Protein AF-A0A9K3E4G0-F1 (afdb_monomer_lite)

pLDDT: mean 71.21, std 13.26, range [39.94, 90.38]

Secondary structure (DSSP, 8-state):
-EEEE-TTSTTHHHHHHH-SS-EEEHHHH-GGGGGGHHHHHHTTEE-SHHHHHHHHHHT----S-GGG--HHHHHHHHHHHHHHHHTTPPPPHHHHHHHHHS--B-BSSS-B-GGG-B---GGGTTT--TTTSSBB-HHHH-GGGGGGHHHHHHTT-B--GGG-HHHHHHHHTT---HHHHHHHHHHHHHT-

InterPro domains:
  IPR052957 Auxin-regulated embryogenesis mediator [PTHR32387] (37-191)

Radius of gyration: 20.08 Å; chains: 1; bounding box: 49×27×60 Å

Organism: Helianthus annuus (NCBI:txid4232)

Foldseek 3Di:
DEEEDECPDPCVLVCVVQVPHHYNYCVVVPPCVVVCVVVCVVVVYDHDPLVVLLVSLVRPCPDPDLVSAALSSVVVNLVSLVVCVVVVHDRDPNSLVCLQPDFNFAFPPGTDRLLLEAADDPVCPVQADSVLGSYGDCVRNPPCVVVSVVSSVVSNRHYDPVPPPVSSVVRLVVDPDPVSNVSSVVSVVVRD

Structure (mmCIF, N/CA/C/O backbone):
data_AF-A0A9K3E4G0-F1
#
_entry.id   AF-A0A9K3E4G0-F1
#
loop_
_atom_site.group_PDB
_atom_site.id
_atom_site.type_symbol
_atom_site.label_atom_id
_atom_site.label_alt_id
_atom_site.label_comp_id
_atom_site.label_asym_id
_atom_site.label_entity_id
_atom_site.label_seq_id
_atom_site.pdbx_PDB_ins_code
_atom_site.Cartn_x
_atom_site.Cartn_y
_atom_site.Cartn_z
_atom_site.occupancy
_atom_site.B_iso_or_equiv
_atom_site.auth_seq_id
_atom_site.auth_comp_id
_atom_site.auth_asym_id
_atom_site.auth_atom_id
_atom_site.pdbx_PDB_model_num
ATOM 1 N N . MET A 1 1 ? 20.462 -6.815 -15.522 1.00 50.16 1 MET A N 1
ATOM 2 C CA . MET A 1 1 ? 19.477 -6.515 -16.582 1.00 50.16 1 MET A CA 1
ATOM 3 C C . MET A 1 1 ? 19.474 -5.019 -16.791 1.00 50.16 1 MET A C 1
ATOM 5 O O . MET A 1 1 ? 19.461 -4.318 -15.787 1.00 50.16 1 MET A O 1
ATOM 9 N N . ILE A 1 2 ? 19.578 -4.558 -18.037 1.00 53.09 2 ILE A N 1
ATOM 10 C CA . ILE A 1 2 ? 19.799 -3.146 -18.356 1.00 53.09 2 ILE A CA 1
ATOM 11 C C . ILE A 1 2 ? 18.518 -2.554 -18.958 1.00 53.09 2 ILE A C 1
ATOM 13 O O . ILE A 1 2 ? 17.973 -3.121 -19.904 1.00 53.09 2 ILE A O 1
ATOM 17 N N . VAL A 1 3 ? 18.026 -1.439 -18.420 1.00 55.72 3 VAL A N 1
ATOM 18 C CA . VAL A 1 3 ? 16.871 -0.709 -18.982 1.00 55.72 3 VAL A CA 1
ATOM 19 C C . VAL A 1 3 ? 17.397 0.479 -19.781 1.00 55.72 3 VAL A C 1
ATOM 21 O O . VAL A 1 3 ? 18.312 1.153 -19.324 1.00 55.72 3 VAL A O 1
ATOM 24 N N . CYS A 1 4 ? 16.871 0.750 -20.974 1.00 54.50 4 CYS A N 1
ATOM 25 C CA . CYS A 1 4 ? 17.207 1.981 -21.693 1.00 54.50 4 CYS A CA 1
ATOM 26 C C . CYS A 1 4 ? 16.218 3.086 -21.306 1.00 54.50 4 CYS A C 1
ATOM 28 O O . CYS A 1 4 ? 15.014 2.921 -21.500 1.00 54.50 4 CYS A O 1
ATOM 30 N N . ALA A 1 5 ? 16.711 4.189 -20.740 1.00 52.72 5 ALA A N 1
ATOM 31 C CA . ALA A 1 5 ? 15.883 5.314 -20.314 1.00 52.72 5 ALA A CA 1
ATOM 32 C C . ALA A 1 5 ? 16.570 6.651 -20.618 1.00 52.72 5 ALA A C 1
ATOM 34 O O . ALA A 1 5 ? 17.796 6.748 -20.643 1.00 52.72 5 ALA A O 1
ATOM 35 N N . THR A 1 6 ? 15.775 7.698 -20.833 1.00 48.12 6 THR A N 1
ATOM 36 C CA . THR A 1 6 ? 16.266 9.083 -20.932 1.00 48.12 6 THR A CA 1
ATOM 37 C C . THR A 1 6 ? 15.737 9.907 -19.762 1.00 48.12 6 THR A C 1
ATOM 39 O O . THR A 1 6 ? 14.669 9.603 -19.223 1.00 48.12 6 THR A O 1
ATOM 42 N N . SER A 1 7 ? 16.432 10.989 -19.399 1.00 43.03 7 SER A N 1
ATOM 43 C CA . SER A 1 7 ? 15.952 11.952 -18.392 1.00 43.03 7 SER A CA 1
ATOM 44 C C . SER A 1 7 ? 14.621 12.623 -18.762 1.00 43.03 7 SER A C 1
ATOM 46 O O . SER A 1 7 ? 13.949 13.157 -17.888 1.00 43.03 7 SER A O 1
ATOM 48 N N . GLU A 1 8 ? 14.245 12.599 -20.044 1.00 39.94 8 GLU A N 1
ATOM 49 C CA . GLU A 1 8 ? 13.005 13.174 -20.590 1.00 39.94 8 GLU A CA 1
ATOM 50 C C . GLU A 1 8 ? 11.869 12.146 -20.730 1.00 39.94 8 GLU A C 1
ATOM 52 O O . GLU A 1 8 ? 10.735 12.504 -21.037 1.00 39.94 8 GLU A O 1
ATOM 57 N N . THR A 1 9 ? 12.153 10.857 -20.532 1.00 50.03 9 THR A N 1
ATOM 58 C CA . THR A 1 9 ? 11.132 9.802 -20.596 1.00 50.03 9 THR A CA 1
ATOM 59 C C . THR A 1 9 ? 10.434 9.615 -19.253 1.00 50.03 9 THR A C 1
ATOM 61 O O . THR A 1 9 ? 10.966 9.973 -18.205 1.00 50.03 9 THR A O 1
ATOM 64 N N . GLU A 1 10 ? 9.266 8.961 -19.268 1.00 47.84 10 GLU A N 1
ATOM 65 C CA . GLU A 1 10 ? 8.477 8.572 -18.079 1.00 47.84 10 GLU A CA 1
ATOM 66 C C . GLU A 1 10 ? 9.287 7.786 -17.015 1.00 47.84 10 GLU A C 1
ATOM 68 O O . GLU A 1 10 ? 8.838 7.606 -15.886 1.00 47.84 10 GLU A O 1
ATOM 73 N N . TRP A 1 11 ? 10.500 7.347 -17.368 1.00 45.75 11 TRP A N 1
ATOM 74 C CA . TRP A 1 11 ? 11.481 6.634 -16.551 1.00 45.75 11 TRP A CA 1
ATOM 75 C C . TRP A 1 11 ? 12.379 7.529 -15.685 1.00 45.75 11 TRP A C 1
ATOM 77 O O . TRP A 1 11 ? 12.997 7.026 -14.744 1.00 45.75 11 TRP A O 1
ATOM 87 N N . GLY A 1 12 ? 12.459 8.836 -15.964 1.00 45.25 12 GLY A N 1
ATOM 88 C CA . GLY A 1 12 ? 13.354 9.776 -15.275 1.00 45.25 12 GLY A CA 1
ATOM 89 C C . GLY A 1 12 ? 13.175 9.797 -13.752 1.00 45.25 12 GLY A C 1
ATOM 90 O O . GLY A 1 12 ? 14.147 9.896 -13.006 1.00 45.25 12 GLY A O 1
ATOM 91 N N . CYS A 1 13 ? 11.942 9.618 -13.274 1.00 45.84 13 CYS A N 1
ATOM 92 C CA . CYS A 1 13 ? 11.627 9.563 -11.845 1.00 45.84 13 CYS A CA 1
ATOM 93 C C . CYS A 1 13 ? 12.027 8.228 -11.192 1.00 45.84 13 CYS A C 1
ATOM 95 O O . CYS A 1 13 ? 12.361 8.196 -10.012 1.00 45.84 13 CYS A O 1
ATOM 97 N N . LEU A 1 14 ? 12.030 7.131 -11.955 1.00 46.78 14 LEU A N 1
ATOM 98 C CA . LEU A 1 14 ? 12.351 5.784 -11.469 1.00 46.78 14 LEU A CA 1
ATOM 99 C C . LEU A 1 14 ? 13.871 5.600 -11.292 1.00 46.78 14 LEU A C 1
ATOM 101 O O . LEU A 1 14 ? 14.310 4.851 -10.421 1.00 46.78 14 LEU A O 1
ATOM 105 N N . LEU A 1 15 ? 14.676 6.360 -12.044 1.00 48.00 15 LEU A N 1
ATOM 106 C CA . LEU A 1 15 ? 16.137 6.429 -11.911 1.00 48.00 15 LEU A CA 1
ATOM 107 C C . LEU A 1 15 ? 16.606 6.870 -10.514 1.00 48.00 15 LEU A C 1
ATOM 109 O O . LEU A 1 15 ? 17.562 6.307 -9.987 1.00 48.00 15 LEU A O 1
ATOM 113 N N . TRP A 1 16 ? 15.911 7.830 -9.897 1.00 42.22 16 TRP A N 1
ATOM 114 C CA . TRP A 1 16 ? 16.240 8.337 -8.556 1.00 42.22 16 TRP A CA 1
ATOM 115 C C . TRP A 1 16 ? 15.806 7.401 -7.428 1.00 42.22 16 TRP A C 1
ATOM 117 O O . TRP A 1 16 ? 16.361 7.449 -6.334 1.00 42.22 16 TRP A O 1
ATOM 127 N N . VAL A 1 17 ? 14.810 6.557 -7.689 1.00 43.31 17 VAL A N 1
ATOM 128 C CA . VAL A 1 17 ? 14.207 5.681 -6.682 1.00 43.31 17 VAL A CA 1
ATOM 129 C C . VAL A 1 17 ? 14.928 4.340 -6.606 1.00 43.31 17 VAL A C 1
ATOM 131 O O . VAL A 1 17 ? 15.069 3.794 -5.514 1.00 43.31 17 VAL A O 1
ATOM 134 N N . PHE A 1 18 ? 15.377 3.796 -7.743 1.00 51.31 18 PHE A N 1
ATOM 135 C CA . PHE A 1 18 ? 15.798 2.398 -7.782 1.00 51.31 18 PHE A CA 1
ATOM 136 C C . PHE A 1 18 ? 17.287 2.135 -7.740 1.00 51.31 18 PHE A C 1
ATOM 138 O O . PHE A 1 18 ? 17.586 0.986 -7.473 1.00 51.31 18 PHE A O 1
ATOM 145 N N . GLY A 1 19 ? 18.178 3.111 -7.986 1.00 45.44 19 GLY A N 1
ATOM 146 C CA . GLY A 1 19 ? 19.630 3.122 -7.678 1.00 45.44 19 GLY A CA 1
ATOM 147 C C . GLY A 1 19 ? 20.515 1.903 -8.025 1.00 45.44 19 GLY A C 1
ATOM 148 O O . GLY A 1 19 ? 21.724 1.948 -7.831 1.00 45.44 19 GLY A O 1
ATOM 149 N N . THR A 1 20 ? 19.949 0.802 -8.506 1.00 48.50 20 THR A N 1
ATOM 150 C CA . THR A 1 20 ? 20.536 -0.544 -8.522 1.00 48.50 20 THR A CA 1
ATOM 151 C C . THR A 1 20 ? 20.313 -1.226 -9.873 1.00 48.50 20 THR A C 1
ATOM 153 O O . THR A 1 20 ? 20.917 -2.262 -10.146 1.00 48.50 20 THR A O 1
ATOM 156 N N . PHE A 1 21 ? 19.491 -0.645 -10.757 1.00 56.25 21 PHE A N 1
ATOM 157 C CA . PHE A 1 21 ? 19.380 -1.100 -12.141 1.00 56.25 21 PHE A CA 1
ATOM 158 C C . PHE A 1 21 ? 20.416 -0.385 -13.003 1.00 56.25 21 PHE A C 1
ATOM 160 O O . PHE A 1 21 ? 20.410 0.844 -13.046 1.00 56.25 21 PHE A O 1
ATOM 167 N N . PRO A 1 22 ? 21.292 -1.113 -13.716 1.00 56.09 22 PRO A N 1
ATOM 168 C CA . PRO A 1 22 ? 22.115 -0.486 -14.734 1.00 56.09 22 PRO A CA 1
ATOM 169 C C . PRO A 1 22 ? 21.187 0.056 -15.827 1.00 56.09 22 PRO A C 1
ATOM 171 O O . PRO A 1 22 ? 20.400 -0.688 -16.411 1.00 56.09 22 PRO A O 1
ATOM 174 N N . VAL A 1 23 ? 21.240 1.362 -16.075 1.00 61.97 23 VAL A N 1
ATOM 175 C CA . VAL A 1 23 ? 20.430 2.028 -17.098 1.00 61.97 23 VAL A CA 1
ATOM 176 C C . VAL A 1 23 ? 21.334 2.519 -18.220 1.00 61.97 23 VAL A C 1
ATOM 178 O O . VAL A 1 23 ? 22.399 3.080 -17.972 1.00 61.97 23 VAL A O 1
ATOM 181 N N . LEU A 1 24 ? 20.908 2.307 -19.464 1.00 66.50 24 LEU A N 1
ATOM 182 C CA . LEU A 1 24 ? 21.525 2.939 -20.626 1.00 66.50 24 LEU A CA 1
ATOM 183 C C . LEU A 1 24 ? 20.999 4.363 -20.746 1.00 66.50 24 LEU A C 1
ATOM 185 O O . LEU A 1 24 ? 19.860 4.566 -21.167 1.00 66.50 24 LEU A O 1
ATOM 189 N N . ASP A 1 25 ? 21.846 5.315 -20.362 1.00 65.44 25 ASP A N 1
ATOM 190 C CA . ASP A 1 25 ? 21.576 6.747 -20.431 1.00 65.44 25 ASP A CA 1
ATOM 191 C C . ASP A 1 25 ? 21.726 7.268 -21.866 1.00 65.44 25 ASP A C 1
ATOM 193 O O . ASP A 1 25 ? 22.833 7.433 -22.387 1.00 65.44 25 ASP A O 1
ATOM 197 N N . ALA A 1 26 ? 20.602 7.561 -22.516 1.00 65.56 26 ALA A N 1
ATOM 198 C CA . ALA A 1 26 ? 20.624 8.083 -23.880 1.00 65.56 26 ALA A CA 1
ATOM 199 C C . ALA A 1 26 ? 21.234 9.491 -24.003 1.00 65.56 26 ALA A C 1
ATOM 201 O O . ALA A 1 26 ? 21.580 9.888 -25.115 1.00 65.56 26 ALA A O 1
ATOM 202 N N . ASN A 1 27 ? 21.384 10.248 -22.910 1.00 66.81 27 ASN A N 1
ATOM 203 C CA . ASN A 1 27 ? 22.099 11.527 -22.940 1.00 66.81 27 ASN A CA 1
ATOM 204 C C . ASN A 1 27 ? 23.612 11.310 -23.033 1.00 66.81 27 ASN A C 1
ATOM 206 O O . ASN A 1 27 ? 24.302 12.089 -23.685 1.00 66.81 27 ASN A O 1
ATOM 210 N N . PHE A 1 28 ? 24.114 10.234 -22.424 1.00 72.62 28 PHE A N 1
ATOM 211 C CA . PHE A 1 28 ? 25.519 9.847 -22.497 1.00 72.62 28 PHE A CA 1
ATOM 212 C C . PHE A 1 28 ? 25.858 9.159 -23.827 1.00 72.62 28 PHE A C 1
ATOM 214 O O . PHE A 1 28 ? 26.845 9.503 -24.472 1.00 72.62 28 PHE A O 1
ATOM 221 N N . TYR A 1 29 ? 25.028 8.207 -24.266 1.00 73.88 29 TYR A N 1
ATOM 222 C CA . TYR A 1 29 ? 25.271 7.425 -25.489 1.00 73.88 29 TYR A CA 1
ATOM 223 C C . TYR A 1 29 ? 24.741 8.085 -26.774 1.00 73.88 29 TYR A C 1
ATOM 225 O O . TYR A 1 29 ? 25.079 7.655 -27.877 1.00 73.88 29 TYR A O 1
ATOM 233 N N . GLY A 1 30 ? 23.920 9.129 -26.647 1.00 71.19 30 GLY A N 1
ATOM 234 C CA . GLY A 1 30 ? 23.258 9.804 -27.759 1.00 71.19 30 GLY A CA 1
ATOM 235 C C . GLY A 1 30 ? 22.027 9.056 -28.284 1.00 71.19 30 GLY A C 1
ATOM 236 O O . GLY A 1 30 ? 21.870 7.846 -28.121 1.00 71.19 30 GLY A O 1
ATOM 237 N N . ARG A 1 31 ? 21.135 9.777 -28.984 1.00 71.06 31 ARG A N 1
ATOM 238 C CA . ARG A 1 31 ? 19.885 9.211 -29.543 1.00 71.06 31 ARG A CA 1
ATOM 239 C C . ARG A 1 31 ? 20.113 8.113 -30.591 1.00 71.06 31 ARG A C 1
ATOM 241 O O . ARG A 1 31 ? 19.184 7.369 -30.896 1.00 71.06 31 ARG A O 1
ATOM 248 N N . SER A 1 32 ? 21.326 7.978 -31.126 1.00 73.62 32 SER A N 1
ATOM 249 C CA . SER A 1 32 ? 21.698 6.888 -32.034 1.00 73.62 32 SER A CA 1
ATOM 250 C C . SER A 1 32 ? 21.571 5.512 -31.380 1.00 73.62 32 SER A C 1
ATOM 252 O O . SER A 1 32 ? 21.326 4.544 -32.094 1.00 73.62 32 SER A O 1
ATOM 254 N N . ILE A 1 33 ? 21.633 5.404 -30.047 1.00 74.81 33 ILE A N 1
ATOM 255 C CA . ILE A 1 33 ? 21.456 4.122 -29.351 1.00 74.81 33 ILE A CA 1
ATOM 256 C C . ILE A 1 33 ? 20.087 3.483 -29.629 1.00 74.81 33 ILE A C 1
ATOM 258 O O . ILE A 1 33 ? 19.981 2.265 -29.749 1.00 74.81 33 ILE A O 1
ATOM 262 N N . PHE A 1 34 ? 19.049 4.295 -29.851 1.00 67.81 34 PHE A N 1
ATOM 263 C CA . PHE A 1 34 ? 17.716 3.804 -30.206 1.00 67.81 34 PHE A CA 1
ATOM 264 C C . PHE A 1 34 ? 17.667 3.161 -31.596 1.00 67.81 34 PHE A C 1
ATOM 266 O O . PHE A 1 34 ? 16.808 2.321 -31.848 1.00 67.81 34 PHE A O 1
ATOM 273 N N . SER A 1 35 ? 18.606 3.493 -32.489 1.00 73.50 35 SER A N 1
ATOM 274 C CA . SER A 1 35 ? 18.700 2.850 -33.806 1.00 73.50 35 SER A CA 1
ATOM 275 C C . SER A 1 35 ? 19.193 1.396 -33.728 1.00 73.50 35 SER A C 1
ATOM 277 O O . SER A 1 35 ? 18.954 0.614 -34.646 1.00 73.50 35 SER A O 1
ATOM 279 N N . MET A 1 36 ? 19.810 1.007 -32.605 1.00 74.00 36 MET A N 1
ATOM 280 C CA . MET A 1 36 ? 20.370 -0.327 -32.358 1.00 74.00 36 MET A CA 1
ATOM 281 C C . MET A 1 36 ? 19.429 -1.224 -31.537 1.00 74.00 36 MET A C 1
ATOM 283 O O . MET A 1 36 ? 19.865 -2.195 -30.919 1.00 74.00 36 MET A O 1
ATOM 287 N N . GLU A 1 37 ? 18.124 -0.933 -31.527 1.00 72.19 37 GLU A N 1
ATOM 288 C CA . GLU A 1 37 ? 17.127 -1.614 -30.685 1.00 72.19 37 GLU A CA 1
ATOM 289 C C . GLU A 1 37 ? 17.208 -3.150 -30.759 1.00 72.19 37 GLU A C 1
ATOM 291 O O . GLU A 1 37 ? 17.146 -3.838 -29.740 1.00 72.19 37 GLU A O 1
ATOM 296 N N . LYS A 1 38 ? 17.386 -3.703 -31.965 1.00 75.62 38 LYS A N 1
ATOM 297 C CA . LYS A 1 38 ? 17.485 -5.156 -32.177 1.00 75.62 38 LYS A CA 1
ATOM 298 C C . LYS A 1 38 ? 18.695 -5.770 -31.470 1.00 75.62 38 LYS A C 1
ATOM 300 O O . LYS A 1 38 ? 18.591 -6.863 -30.917 1.00 75.62 38 LYS A O 1
ATOM 305 N N . GLU A 1 39 ? 19.831 -5.082 -31.489 1.00 79.25 39 GLU A N 1
ATOM 306 C CA . GLU A 1 39 ? 21.069 -5.544 -30.858 1.00 79.25 39 GLU A CA 1
ATOM 307 C C . GLU A 1 39 ? 20.990 -5.409 -29.341 1.00 79.25 39 GLU A C 1
ATOM 309 O O . GLU A 1 39 ? 21.335 -6.344 -28.620 1.00 79.25 39 GLU A O 1
ATOM 314 N N . LEU A 1 40 ? 20.427 -4.297 -28.864 1.00 75.31 40 LEU A N 1
ATOM 315 C CA . LEU A 1 40 ? 20.143 -4.064 -27.452 1.00 75.31 40 LEU A CA 1
ATOM 316 C C . LEU A 1 40 ? 19.249 -5.175 -26.883 1.00 75.31 40 LEU A C 1
ATOM 318 O O . LEU A 1 40 ? 19.611 -5.803 -25.886 1.00 75.31 40 LEU A O 1
ATOM 322 N N . LYS A 1 41 ? 18.147 -5.514 -27.565 1.00 71.25 41 LYS A N 1
ATOM 323 C CA . LYS A 1 41 ? 17.280 -6.639 -27.174 1.00 71.25 41 LYS A CA 1
ATOM 324 C C . LYS A 1 41 ? 18.042 -7.963 -27.102 1.00 71.25 41 LYS A C 1
ATOM 326 O O . LYS A 1 41 ? 17.854 -8.726 -26.158 1.00 71.25 41 LYS A O 1
ATOM 331 N N . LYS A 1 42 ? 18.945 -8.224 -28.054 1.00 76.56 42 LYS A N 1
ATOM 332 C CA . LYS A 1 42 ? 19.777 -9.440 -28.074 1.00 76.56 42 LYS A CA 1
ATOM 333 C C . LYS A 1 42 ? 20.762 -9.506 -26.899 1.00 76.56 42 LYS A C 1
ATOM 335 O O . LYS A 1 42 ? 21.069 -10.598 -26.433 1.00 76.56 42 LYS A O 1
ATOM 340 N N . MET A 1 43 ? 21.216 -8.359 -26.396 1.00 70.50 43 MET A N 1
ATOM 341 C CA . MET A 1 43 ? 22.052 -8.248 -25.192 1.00 70.50 43 MET A CA 1
ATOM 342 C C . MET A 1 43 ? 21.242 -8.279 -23.882 1.00 70.50 43 MET A C 1
ATOM 344 O O . MET A 1 43 ? 21.811 -8.137 -22.800 1.00 70.50 43 MET A O 1
ATOM 348 N N . GLY A 1 44 ? 19.919 -8.462 -23.952 1.00 62.12 44 GLY A N 1
ATOM 349 C CA . GLY A 1 44 ? 19.041 -8.456 -22.781 1.00 62.12 44 GLY A CA 1
ATOM 350 C C . GLY A 1 44 ? 18.727 -7.052 -22.255 1.00 62.12 44 GLY A C 1
ATOM 351 O O . GLY A 1 44 ? 18.331 -6.907 -21.094 1.00 62.12 44 GLY A O 1
ATOM 352 N N . VAL A 1 45 ? 18.917 -6.018 -23.082 1.00 66.06 45 VAL A N 1
ATOM 353 C CA . VAL A 1 45 ? 18.466 -4.655 -22.792 1.00 66.06 45 VAL A CA 1
ATOM 354 C C . VAL A 1 45 ? 16.987 -4.555 -23.112 1.00 66.06 45 VAL A C 1
ATOM 356 O O . VAL A 1 45 ? 16.538 -4.887 -24.211 1.00 66.06 45 VAL A O 1
ATOM 359 N N . THR A 1 46 ? 16.232 -4.041 -22.154 1.00 65.12 46 THR A N 1
ATOM 360 C CA . THR A 1 46 ? 14.812 -3.787 -22.354 1.00 65.12 46 THR A CA 1
ATOM 361 C C . THR A 1 46 ? 14.603 -2.382 -22.911 1.00 65.12 46 THR A C 1
ATOM 363 O O . THR A 1 46 ? 14.986 -1.399 -22.276 1.00 65.12 46 THR A O 1
ATOM 366 N N . THR A 1 47 ? 14.013 -2.292 -24.106 1.00 61.44 47 THR A N 1
ATOM 367 C CA . THR A 1 47 ? 13.763 -1.027 -24.827 1.00 61.44 47 THR A CA 1
ATOM 368 C C . THR A 1 47 ? 12.290 -0.613 -24.834 1.00 61.44 47 THR A C 1
ATOM 370 O O . THR A 1 47 ? 11.979 0.525 -25.174 1.00 61.44 47 THR A O 1
ATOM 373 N N . GLN A 1 48 ? 11.375 -1.518 -24.471 1.00 59.44 48 GLN A N 1
ATOM 374 C CA . GLN A 1 48 ? 9.937 -1.255 -24.440 1.00 59.44 48 GLN A CA 1
ATOM 375 C C . GLN A 1 48 ? 9.471 -0.914 -23.030 1.00 59.44 48 GLN A C 1
ATOM 377 O O . GLN A 1 48 ? 9.923 -1.512 -22.053 1.00 59.44 48 GLN A O 1
ATOM 382 N N . PHE A 1 49 ? 8.526 0.028 -22.938 1.00 55.75 49 PHE A N 1
ATOM 383 C CA . PHE A 1 49 ? 8.004 0.480 -21.651 1.00 55.75 49 PHE A CA 1
ATOM 384 C C . PHE A 1 49 ? 7.375 -0.669 -20.855 1.00 55.75 49 PHE A C 1
ATOM 386 O O . PHE A 1 49 ? 7.483 -0.731 -19.641 1.00 55.75 49 PHE A O 1
ATOM 393 N N . GLU A 1 50 ? 6.720 -1.583 -21.556 1.00 56.12 50 GLU A N 1
ATOM 394 C CA . GLU A 1 50 ? 5.916 -2.668 -20.997 1.00 56.12 50 GLU A CA 1
ATOM 395 C C . GLU A 1 50 ? 6.796 -3.697 -20.293 1.00 56.12 50 GLU A C 1
ATOM 397 O O . GLU A 1 50 ? 6.546 -4.069 -19.149 1.00 56.12 50 GLU A O 1
ATOM 402 N N . ASP A 1 51 ? 7.882 -4.083 -20.952 1.00 57.59 51 ASP A N 1
ATOM 403 C CA . ASP A 1 51 ? 8.894 -4.964 -20.392 1.00 57.59 51 ASP A CA 1
ATOM 404 C C . ASP A 1 51 ? 9.677 -4.237 -19.291 1.00 57.59 51 ASP A C 1
ATOM 406 O O . ASP A 1 51 ? 9.874 -4.782 -18.208 1.00 57.59 51 ASP A O 1
ATOM 410 N N . GLY A 1 52 ? 10.040 -2.966 -19.507 1.00 57.94 52 GLY A N 1
ATOM 411 C CA . GLY A 1 52 ? 10.741 -2.145 -18.519 1.00 57.94 52 GLY A CA 1
ATOM 412 C C . GLY A 1 52 ? 9.924 -1.961 -17.243 1.00 57.94 52 GLY A C 1
ATOM 413 O O . GLY A 1 52 ? 10.469 -2.058 -16.151 1.00 57.94 52 GLY A O 1
ATOM 414 N N . ALA A 1 53 ? 8.607 -1.792 -17.363 1.00 53.72 53 ALA A N 1
ATOM 415 C CA . ALA A 1 53 ? 7.683 -1.636 -16.244 1.00 53.72 53 ALA A CA 1
ATOM 416 C C . ALA A 1 53 ? 7.498 -2.958 -15.510 1.00 53.72 53 ALA A C 1
ATOM 418 O O . ALA A 1 53 ? 7.538 -2.966 -14.287 1.00 53.72 53 ALA A O 1
ATOM 419 N N . LYS A 1 54 ? 7.377 -4.083 -16.230 1.00 53.62 54 LYS A N 1
ATOM 420 C CA . LYS A 1 54 ? 7.384 -5.427 -15.629 1.00 53.62 54 LYS A CA 1
ATOM 421 C C . LYS A 1 54 ? 8.688 -5.709 -14.885 1.00 53.62 54 LYS A C 1
ATOM 423 O O . LYS A 1 54 ? 8.653 -6.393 -13.866 1.00 53.62 54 LYS A O 1
ATOM 428 N N . PHE A 1 55 ? 9.819 -5.178 -15.350 1.00 55.81 55 PHE A N 1
ATOM 429 C CA . PHE A 1 55 ? 11.118 -5.357 -14.701 1.00 55.81 55 PHE A CA 1
ATOM 430 C C . PHE A 1 55 ? 11.379 -4.392 -13.559 1.00 55.81 55 PHE A C 1
ATOM 432 O O . PHE A 1 55 ? 11.913 -4.827 -12.550 1.00 55.81 55 PHE A O 1
ATOM 439 N N . VAL A 1 56 ? 10.986 -3.126 -13.665 1.00 53.84 56 VAL A N 1
ATOM 440 C CA . VAL A 1 56 ? 11.006 -2.190 -12.537 1.00 53.84 56 VAL A CA 1
ATOM 441 C C . VAL A 1 56 ? 10.036 -2.664 -11.467 1.00 53.84 56 VAL A C 1
ATOM 443 O O . VAL A 1 56 ? 10.382 -2.637 -10.298 1.00 53.84 56 VAL A O 1
ATOM 446 N N . ALA A 1 57 ? 8.879 -3.198 -11.856 1.00 51.38 57 ALA A N 1
ATOM 447 C CA . ALA A 1 57 ? 7.996 -3.927 -10.966 1.00 51.38 57 ALA A CA 1
ATOM 448 C C . ALA A 1 57 ? 8.746 -5.109 -10.327 1.00 51.38 57 ALA A C 1
ATOM 450 O O . ALA A 1 57 ? 9.046 -5.081 -9.141 1.00 51.38 57 ALA A O 1
ATOM 451 N N . ALA A 1 58 ? 9.184 -6.103 -11.103 1.00 48.81 58 ALA A N 1
ATOM 452 C CA . ALA A 1 58 ? 9.904 -7.276 -10.585 1.00 48.81 58 ALA A CA 1
ATOM 453 C C . ALA A 1 58 ? 11.178 -6.942 -9.775 1.00 48.81 58 ALA A C 1
ATOM 455 O O . ALA A 1 58 ? 11.613 -7.739 -8.937 1.00 48.81 58 ALA A O 1
ATOM 456 N N . GLY A 1 59 ? 11.757 -5.779 -10.058 1.00 48.28 59 GLY A N 1
ATOM 457 C CA . GLY A 1 59 ? 12.971 -5.202 -9.519 1.00 48.28 59 GLY A CA 1
ATOM 458 C C . GLY A 1 59 ? 12.744 -4.109 -8.479 1.00 48.28 59 GLY A C 1
ATOM 459 O O . GLY A 1 59 ? 13.718 -3.549 -7.986 1.00 48.28 59 GLY A O 1
ATOM 460 N N . LEU A 1 60 ? 11.503 -3.828 -8.077 1.00 54.03 60 LEU A N 1
ATOM 461 C CA . LEU A 1 60 ? 11.236 -3.125 -6.834 1.00 54.03 60 LEU A CA 1
ATOM 462 C C . LEU A 1 60 ? 11.864 -3.980 -5.741 1.00 54.03 60 LEU A C 1
ATOM 464 O O . LEU A 1 60 ? 11.282 -4.949 -5.246 1.00 54.03 60 LEU A O 1
ATOM 468 N N . TYR A 1 61 ? 13.102 -3.637 -5.406 1.00 52.66 61 TYR A N 1
ATOM 469 C CA . TYR A 1 61 ? 13.766 -4.025 -4.190 1.00 52.66 61 TYR A CA 1
ATOM 470 C C . TYR A 1 61 ? 12.955 -3.354 -3.089 1.00 52.66 61 TYR A C 1
ATOM 472 O O . TYR A 1 61 ? 13.311 -2.301 -2.569 1.00 52.66 61 TYR A O 1
ATOM 480 N N . LEU A 1 62 ? 11.816 -3.962 -2.749 1.00 54.31 62 LEU A N 1
ATOM 481 C CA . LEU A 1 62 ? 11.259 -3.860 -1.418 1.00 54.31 62 LEU A CA 1
ATOM 482 C C . LEU A 1 62 ? 12.345 -4.452 -0.525 1.00 54.31 62 LEU A C 1
ATOM 484 O O . LEU A 1 62 ? 12.416 -5.669 -0.339 1.00 54.31 62 LEU A O 1
ATOM 488 N N . HIS A 1 63 ? 13.287 -3.595 -0.133 1.00 48.72 63 HIS A N 1
ATOM 489 C CA . HIS A 1 63 ? 14.415 -3.941 0.709 1.00 48.72 63 HIS A CA 1
ATOM 490 C C . HIS A 1 63 ? 13.895 -4.779 1.874 1.00 48.72 63 HIS A C 1
ATOM 492 O O . HIS A 1 63 ? 12.824 -4.512 2.422 1.00 48.72 63 HIS A O 1
ATOM 498 N N . GLU A 1 64 ? 14.673 -5.773 2.290 1.00 48.88 64 GLU A N 1
ATOM 499 C CA . GLU A 1 64 ? 14.372 -6.540 3.504 1.00 48.88 64 GLU A CA 1
ATOM 500 C C . GLU A 1 64 ? 14.213 -5.623 4.732 1.00 48.88 64 GLU A C 1
ATOM 502 O O . GLU A 1 64 ? 13.503 -5.966 5.674 1.00 48.88 64 GLU A O 1
ATOM 507 N N . CYS A 1 65 ? 14.784 -4.414 4.668 1.00 47.44 65 CYS A N 1
ATOM 508 C CA . CYS A 1 65 ? 14.574 -3.326 5.610 1.00 47.44 65 CYS A CA 1
ATOM 509 C C . CYS A 1 65 ? 13.488 -2.348 5.133 1.00 47.44 65 CYS A C 1
ATOM 511 O O . CYS A 1 65 ? 13.739 -1.454 4.316 1.00 47.44 65 CYS A O 1
ATOM 513 N N . SER A 1 66 ? 12.311 -2.436 5.756 1.00 56.38 66 SER A N 1
ATOM 514 C CA . SER A 1 66 ? 11.198 -1.491 5.594 1.00 56.38 66 SER A CA 1
ATOM 515 C C . SER A 1 66 ? 11.565 -0.028 5.910 1.00 56.38 66 SER A C 1
ATOM 517 O O . SER A 1 66 ? 10.855 0.889 5.517 1.00 56.38 66 SER A O 1
ATOM 519 N N . SER A 1 67 ? 12.687 0.219 6.598 1.00 57.78 67 SER A N 1
ATOM 520 C CA . SER A 1 67 ? 13.196 1.556 6.944 1.00 57.78 67 SER A CA 1
ATOM 521 C C . SER A 1 67 ? 13.678 2.394 5.753 1.00 57.78 67 SER A C 1
ATOM 523 O O . SER A 1 67 ? 13.828 3.603 5.899 1.00 57.78 67 SER A O 1
ATOM 525 N N . SER A 1 68 ? 13.907 1.782 4.590 1.00 63.00 68 SER A N 1
ATOM 526 C CA . SER A 1 68 ? 14.389 2.463 3.375 1.00 63.00 68 SER A CA 1
ATOM 527 C C . SER A 1 68 ? 13.270 2.937 2.437 1.00 63.00 68 SER A C 1
ATOM 529 O O . SER A 1 68 ? 13.534 3.591 1.429 1.00 63.00 68 SER A O 1
ATOM 531 N N . ILE A 1 69 ? 12.014 2.613 2.753 1.00 72.81 69 ILE A N 1
ATOM 532 C CA . ILE A 1 69 ? 10.867 2.933 1.904 1.00 72.81 69 ILE A CA 1
ATOM 533 C C . ILE A 1 69 ? 10.503 4.406 2.082 1.00 72.81 69 ILE A C 1
ATOM 535 O O . ILE A 1 69 ? 10.279 4.877 3.197 1.00 72.81 69 ILE A O 1
ATOM 539 N N . THR A 1 70 ? 10.433 5.132 0.969 1.00 79.00 70 THR A N 1
ATOM 540 C CA . THR A 1 70 ? 10.059 6.548 0.941 1.00 79.00 70 THR A CA 1
ATOM 541 C C . THR A 1 70 ? 8.667 6.709 0.326 1.00 79.00 70 THR A C 1
ATOM 543 O O . THR A 1 70 ? 8.225 5.850 -0.440 1.00 79.00 70 THR A O 1
ATOM 546 N N . PRO A 1 71 ? 7.954 7.818 0.590 1.00 82.81 71 PRO A N 1
ATOM 547 C CA . PRO A 1 71 ? 6.687 8.085 -0.088 1.00 82.81 71 PRO A CA 1
ATOM 548 C C . PRO A 1 71 ? 6.851 8.099 -1.614 1.00 82.81 71 PRO A C 1
ATOM 550 O O . PRO A 1 71 ? 6.010 7.574 -2.335 1.00 82.81 71 PRO A O 1
ATOM 553 N N . ALA A 1 72 ? 7.975 8.633 -2.108 1.00 77.56 72 ALA A N 1
ATOM 554 C CA . ALA A 1 72 ? 8.290 8.684 -3.532 1.00 77.56 72 ALA A CA 1
ATOM 555 C C . ALA A 1 72 ? 8.402 7.287 -4.164 1.00 77.56 72 ALA A C 1
ATOM 557 O O . ALA A 1 72 ? 7.897 7.083 -5.268 1.00 77.56 72 ALA A O 1
ATOM 558 N N . SER A 1 73 ? 9.010 6.317 -3.469 1.00 73.25 73 SER A N 1
ATOM 559 C CA . SER A 1 73 ? 9.122 4.950 -3.988 1.00 73.25 73 SER A CA 1
ATOM 560 C C . SER A 1 73 ? 7.774 4.235 -4.050 1.00 73.25 73 SER A C 1
ATOM 562 O O . SER A 1 73 ? 7.498 3.518 -5.012 1.00 73.25 73 SER A O 1
ATOM 564 N N . VAL A 1 74 ? 6.903 4.485 -3.071 1.00 82.19 74 VAL A N 1
ATOM 565 C CA . VAL A 1 74 ? 5.527 3.976 -3.073 1.00 82.19 74 VAL A CA 1
ATOM 566 C C . VAL A 1 74 ? 4.705 4.602 -4.195 1.00 82.19 74 VAL A C 1
ATOM 568 O O . VAL A 1 74 ? 4.035 3.879 -4.928 1.00 82.19 74 VAL A O 1
ATOM 571 N N . TYR A 1 75 ? 4.789 5.918 -4.393 1.00 81.75 75 TYR A N 1
ATOM 572 C CA . TYR A 1 75 ? 4.080 6.577 -5.490 1.00 81.75 75 TYR A CA 1
ATOM 573 C C . TYR A 1 75 ? 4.549 6.097 -6.860 1.00 81.75 75 TYR A C 1
ATOM 575 O O . TYR A 1 75 ? 3.717 5.812 -7.713 1.00 81.75 75 TYR A O 1
ATOM 583 N N . ALA A 1 76 ? 5.856 5.912 -7.048 1.00 74.88 76 ALA A N 1
ATOM 584 C CA . ALA A 1 76 ? 6.406 5.314 -8.259 1.00 74.88 76 ALA A CA 1
ATOM 585 C C . ALA A 1 76 ? 5.840 3.909 -8.534 1.00 74.88 76 ALA A C 1
ATOM 587 O O . ALA A 1 76 ? 5.510 3.585 -9.678 1.00 74.88 76 ALA A O 1
ATOM 588 N N . LEU A 1 77 ? 5.694 3.080 -7.494 1.00 78.75 77 LEU A N 1
ATOM 589 C CA . LEU A 1 77 ? 5.060 1.766 -7.597 1.00 78.75 77 LEU A CA 1
ATOM 590 C C . LEU A 1 77 ? 3.584 1.887 -8.009 1.00 78.75 77 LEU A C 1
ATOM 592 O O . LEU A 1 77 ? 3.163 1.219 -8.953 1.00 78.75 77 LEU A O 1
ATOM 596 N N . LEU A 1 78 ? 2.808 2.742 -7.339 1.00 84.56 78 LEU A N 1
ATOM 597 C CA . LEU A 1 78 ? 1.382 2.917 -7.627 1.00 84.56 78 LEU A CA 1
ATOM 598 C C . LEU A 1 78 ? 1.147 3.498 -9.031 1.00 84.56 78 LEU A C 1
ATOM 600 O O . LEU A 1 78 ? 0.304 2.990 -9.766 1.00 84.56 78 LEU A O 1
ATOM 604 N N . ASP A 1 79 ? 1.946 4.481 -9.454 1.00 79.62 79 ASP A N 1
ATOM 605 C CA . ASP A 1 79 ? 1.926 5.022 -10.820 1.00 79.62 79 ASP A CA 1
ATOM 606 C C . ASP A 1 79 ? 2.254 3.945 -11.862 1.00 79.62 79 ASP A C 1
ATOM 608 O O . ASP A 1 79 ? 1.647 3.895 -12.934 1.00 79.62 79 ASP A O 1
ATOM 612 N N . SER A 1 80 ? 3.192 3.049 -11.551 1.00 72.56 80 SER A N 1
ATOM 613 C CA . SER A 1 80 ? 3.539 1.934 -12.436 1.00 72.56 80 SER A CA 1
ATOM 614 C C . SER A 1 80 ? 2.384 0.940 -12.557 1.00 72.56 80 SER A C 1
ATOM 616 O O . SER A 1 80 ? 2.031 0.552 -13.670 1.00 72.56 80 SER A O 1
ATOM 618 N N . LEU A 1 81 ? 1.755 0.562 -11.439 1.00 78.94 81 LEU A N 1
ATOM 619 C CA . LEU A 1 81 ? 0.579 -0.315 -11.436 1.00 78.94 81 LEU A CA 1
ATOM 620 C C . LEU A 1 81 ? -0.579 0.294 -12.227 1.00 78.94 81 LEU A C 1
ATOM 622 O O . LEU A 1 81 ? -1.179 -0.393 -13.055 1.00 78.94 81 LEU A O 1
ATOM 626 N N . LYS A 1 82 ? -0.838 1.588 -12.032 1.00 83.31 82 LYS A N 1
ATOM 627 C CA . LYS A 1 82 ? -1.844 2.341 -12.780 1.00 83.31 82 LYS A CA 1
ATOM 628 C C . LYS A 1 82 ? -1.609 2.253 -14.286 1.00 83.31 82 LYS A C 1
ATOM 630 O O . LYS A 1 82 ? -2.491 1.830 -15.029 1.00 83.31 82 LYS A O 1
ATOM 635 N N . ARG A 1 83 ? -0.388 2.552 -14.737 1.00 76.56 83 ARG A N 1
ATOM 636 C CA . ARG A 1 83 ? -0.005 2.499 -16.159 1.00 76.56 83 ARG A CA 1
ATOM 637 C C . ARG A 1 83 ? -0.085 1.087 -16.739 1.00 76.56 83 ARG A C 1
ATOM 639 O O . ARG A 1 83 ? -0.507 0.919 -17.882 1.00 76.56 83 ARG A O 1
ATOM 646 N N . LEU A 1 84 ? 0.308 0.068 -15.970 1.00 74.50 84 LEU A N 1
ATOM 647 C CA . LEU A 1 84 ? 0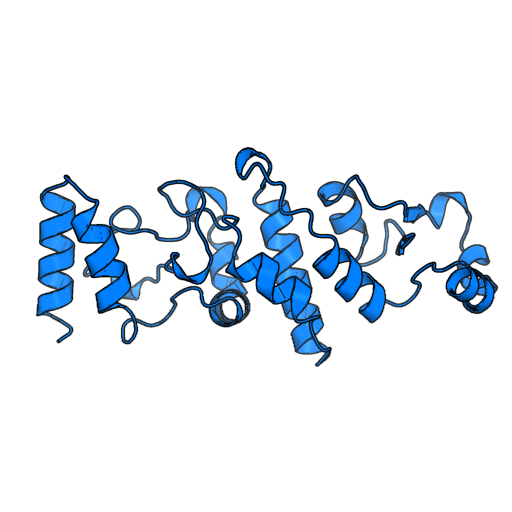.186 -1.336 -16.377 1.00 74.50 84 LEU A CA 1
ATOM 648 C C . LEU A 1 84 ? -1.287 -1.727 -16.566 1.00 74.50 84 LEU A C 1
ATOM 650 O O . LEU A 1 84 ? -1.629 -2.344 -17.577 1.00 74.50 84 LEU A O 1
ATOM 654 N N . LYS A 1 85 ? -2.164 -1.303 -15.649 1.00 78.00 85 LYS A N 1
ATOM 655 C CA . LYS A 1 85 ? -3.613 -1.536 -15.715 1.00 78.00 85 LYS A CA 1
ATOM 656 C C . LYS A 1 85 ? -4.259 -0.808 -16.897 1.00 78.00 85 LYS A C 1
ATOM 658 O O . LYS A 1 85 ? -5.002 -1.430 -17.653 1.00 78.00 85 LYS A O 1
ATOM 663 N N . GLU A 1 86 ? -3.938 0.469 -17.105 1.00 79.75 86 GLU A N 1
ATOM 664 C CA . GLU A 1 86 ? -4.429 1.277 -18.237 1.00 79.75 86 GLU A CA 1
ATOM 665 C C . GLU A 1 86 ? -4.070 0.648 -19.590 1.00 79.75 86 GLU A C 1
ATOM 667 O O . GLU A 1 86 ? -4.889 0.620 -20.511 1.00 79.75 86 GLU A O 1
ATOM 672 N N . ARG A 1 87 ? -2.866 0.077 -19.697 1.00 75.00 87 ARG A N 1
ATOM 673 C CA . ARG A 1 87 ? -2.389 -0.618 -20.902 1.00 75.00 87 ARG A CA 1
ATOM 674 C C . ARG A 1 87 ? -2.831 -2.082 -20.993 1.00 75.00 87 ARG A C 1
ATOM 676 O O . ARG A 1 87 ? -2.484 -2.745 -21.966 1.00 75.00 87 ARG A O 1
ATOM 683 N N . LYS A 1 88 ? -3.599 -2.589 -20.019 1.00 75.50 88 LYS A N 1
ATOM 684 C CA . LYS A 1 88 ? -4.058 -3.991 -19.929 1.00 75.50 88 LYS A CA 1
ATOM 685 C C . LYS A 1 88 ? -2.908 -5.003 -19.993 1.00 75.50 88 LYS A C 1
ATOM 687 O O . LYS A 1 88 ? -3.042 -6.075 -20.581 1.00 75.50 88 LYS A O 1
ATOM 692 N N . LEU A 1 89 ? -1.770 -4.647 -19.407 1.00 70.50 89 LEU A N 1
ATOM 693 C CA . LEU A 1 89 ? -0.587 -5.495 -19.384 1.00 70.50 89 LEU A CA 1
ATOM 694 C C . LEU A 1 89 ? -0.646 -6.449 -18.198 1.00 70.50 89 LEU A C 1
ATOM 696 O O . LEU A 1 89 ? -0.990 -6.060 -17.083 1.00 70.50 89 LEU A O 1
ATOM 700 N N . GLU A 1 90 ? -0.251 -7.696 -18.434 1.00 71.00 90 GLU A N 1
ATOM 701 C CA . GLU A 1 90 ? -0.134 -8.676 -17.362 1.00 71.00 90 GLU A CA 1
ATOM 702 C C . GLU A 1 90 ? 0.994 -8.299 -16.401 1.00 71.00 90 GLU A C 1
ATOM 704 O O . GLU A 1 90 ? 2.142 -8.063 -16.801 1.00 71.00 90 GLU A O 1
ATOM 709 N N . ILE A 1 91 ? 0.656 -8.273 -15.114 1.00 71.62 91 ILE A N 1
ATOM 710 C CA . ILE A 1 91 ? 1.613 -8.077 -14.034 1.00 71.62 91 ILE A CA 1
ATOM 711 C C . ILE A 1 91 ? 2.169 -9.456 -13.653 1.00 71.62 91 ILE A C 1
ATOM 713 O O . ILE A 1 91 ? 1.386 -10.371 -13.390 1.00 71.62 91 ILE A O 1
ATOM 717 N N . PRO A 1 92 ? 3.500 -9.644 -13.592 1.00 70.38 92 PRO A N 1
ATOM 718 C CA . PRO A 1 92 ? 4.078 -10.939 -13.251 1.00 70.38 92 PRO A CA 1
ATOM 719 C C . PRO A 1 92 ? 3.602 -11.435 -11.876 1.00 70.38 92 PRO A C 1
ATOM 721 O O . PRO A 1 92 ? 3.788 -10.747 -10.874 1.00 70.38 92 PRO A O 1
ATOM 724 N N . ALA A 1 93 ? 3.068 -12.658 -11.799 1.00 73.19 93 ALA A N 1
ATOM 725 C CA . ALA A 1 93 ? 2.551 -13.230 -10.547 1.00 73.19 93 ALA A CA 1
ATOM 726 C C . ALA A 1 93 ? 3.588 -13.211 -9.406 1.00 73.19 93 ALA A C 1
ATOM 728 O O . ALA A 1 93 ? 3.304 -12.744 -8.312 1.00 73.19 93 ALA A O 1
ATOM 729 N N . LYS A 1 94 ? 4.846 -13.575 -9.701 1.00 69.12 94 LYS A N 1
ATOM 730 C CA . LYS A 1 94 ? 5.957 -13.532 -8.728 1.00 69.12 94 LYS A CA 1
ATOM 731 C C . LYS A 1 94 ? 6.203 -12.145 -8.134 1.00 69.12 94 LYS A C 1
ATOM 733 O O . LYS A 1 94 ? 6.766 -12.029 -7.048 1.00 69.12 94 LYS A O 1
ATOM 738 N N . PHE A 1 95 ? 5.886 -11.094 -8.884 1.00 72.31 95 PHE A N 1
ATOM 739 C CA . PHE A 1 95 ? 6.010 -9.730 -8.397 1.00 72.31 95 PHE A CA 1
ATOM 740 C C . PHE A 1 95 ? 4.845 -9.380 -7.468 1.00 72.31 95 PHE A C 1
ATOM 742 O O . PHE A 1 95 ? 5.087 -8.872 -6.375 1.00 72.31 95 PHE A O 1
ATOM 749 N N . LEU A 1 96 ? 3.616 -9.728 -7.854 1.00 77.38 96 LEU A N 1
ATOM 750 C CA . LEU A 1 96 ? 2.441 -9.570 -6.997 1.00 77.38 96 LEU A CA 1
ATOM 751 C C . LEU A 1 96 ? 2.610 -10.315 -5.668 1.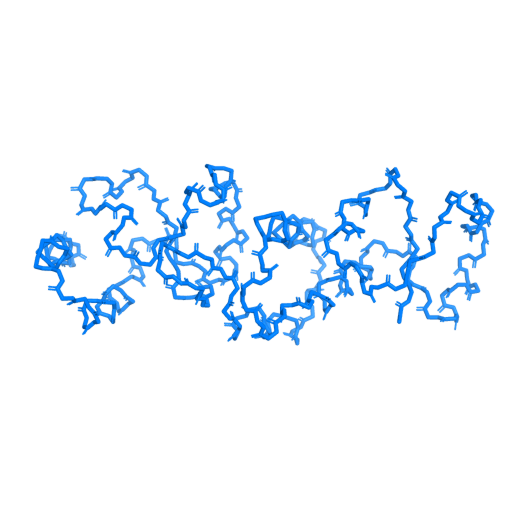00 77.38 96 LEU A C 1
ATOM 753 O O . LEU A 1 96 ? 2.426 -9.712 -4.616 1.00 77.38 96 LEU A O 1
ATOM 757 N N . ASP A 1 97 ? 3.088 -11.561 -5.697 1.00 79.38 97 ASP A N 1
ATOM 758 C CA . ASP A 1 97 ? 3.361 -12.347 -4.487 1.00 79.38 97 ASP A CA 1
ATOM 759 C C . ASP A 1 97 ? 4.290 -11.603 -3.517 1.00 79.38 97 ASP A C 1
ATOM 761 O O . ASP A 1 97 ? 4.056 -11.575 -2.308 1.00 79.38 97 ASP A O 1
ATOM 765 N N . LYS A 1 98 ? 5.332 -10.938 -4.035 1.00 75.62 98 LYS A N 1
ATOM 766 C CA . LYS A 1 98 ? 6.229 -10.120 -3.209 1.00 75.62 98 LYS A CA 1
ATOM 767 C C . LYS A 1 98 ? 5.526 -8.892 -2.639 1.00 75.62 98 LYS A C 1
ATOM 769 O O . LYS A 1 98 ? 5.759 -8.575 -1.474 1.00 75.62 98 LYS A O 1
ATOM 774 N N . LEU A 1 99 ? 4.698 -8.207 -3.430 1.00 79.88 99 LEU A N 1
ATOM 775 C CA . LEU A 1 99 ? 3.943 -7.044 -2.957 1.00 79.88 99 LEU A CA 1
ATOM 776 C C . LEU A 1 99 ? 2.968 -7.419 -1.837 1.00 79.88 99 LEU A C 1
ATOM 778 O O . LEU A 1 99 ? 2.855 -6.671 -0.869 1.00 79.88 99 LEU A O 1
ATOM 782 N N . PHE A 1 100 ? 2.304 -8.569 -1.946 1.00 83.19 100 PHE A N 1
ATOM 783 C CA . PHE A 1 100 ? 1.352 -9.037 -0.940 1.00 83.19 100 PHE A CA 1
ATOM 784 C C . PHE A 1 100 ? 2.037 -9.550 0.330 1.00 83.19 100 PHE A C 1
ATOM 786 O O . PHE A 1 100 ? 1.536 -9.344 1.432 1.00 83.19 100 PHE A O 1
ATOM 793 N N . GLN A 1 101 ? 3.201 -10.196 0.214 1.00 81.06 101 GLN A N 1
ATOM 794 C CA . GLN A 1 101 ? 3.870 -10.818 1.363 1.00 81.06 101 GLN A CA 1
ATOM 795 C C . GLN A 1 101 ? 4.739 -9.858 2.184 1.00 81.06 101 GLN A C 1
ATOM 797 O O . GLN A 1 101 ? 5.006 -10.139 3.360 1.00 81.06 101 GLN A O 1
ATOM 802 N N . LYS A 1 102 ? 5.227 -8.764 1.583 1.00 81.12 102 LYS A N 1
ATOM 803 C CA . LYS A 1 102 ? 6.193 -7.850 2.210 1.00 81.12 102 LYS A CA 1
ATOM 804 C C . LYS A 1 102 ? 5.522 -6.673 2.915 1.00 81.12 102 LYS A C 1
ATOM 806 O O . LYS A 1 102 ? 4.514 -6.139 2.469 1.00 81.12 102 LYS A O 1
ATOM 811 N N . ASN A 1 103 ? 6.166 -6.220 3.988 1.00 83.94 103 ASN A N 1
ATOM 812 C CA . ASN A 1 103 ? 5.734 -5.060 4.756 1.00 83.94 103 ASN A CA 1
ATOM 813 C C . ASN A 1 103 ? 6.328 -3.794 4.136 1.00 83.94 103 ASN A C 1
ATOM 815 O O . ASN A 1 103 ? 7.479 -3.453 4.416 1.00 83.94 103 ASN A O 1
ATOM 819 N N . TRP A 1 104 ? 5.562 -3.121 3.280 1.00 83.75 104 TRP A N 1
ATOM 820 C CA . TRP A 1 104 ? 6.042 -1.939 2.558 1.00 83.75 104 TRP A CA 1
ATOM 821 C C . TRP A 1 104 ? 5.112 -0.731 2.632 1.00 83.75 104 TRP A C 1
ATOM 823 O O . TRP A 1 104 ? 5.553 0.393 2.389 1.00 83.75 104 TRP A O 1
ATOM 833 N N . LEU A 1 105 ? 3.852 -0.933 3.007 1.00 87.88 105 LEU A N 1
ATOM 834 C CA . LEU A 1 105 ? 2.897 0.151 3.159 1.00 87.88 105 LEU A CA 1
ATOM 835 C C . LEU A 1 105 ? 2.937 0.652 4.603 1.00 87.88 105 LEU A C 1
ATOM 837 O O . LEU A 1 105 ? 3.000 -0.151 5.536 1.00 87.88 105 LEU A O 1
ATOM 841 N N . LYS A 1 106 ? 2.959 1.973 4.791 1.00 87.94 106 LYS A N 1
ATOM 842 C CA . LYS A 1 106 ? 3.106 2.602 6.106 1.00 87.94 106 LYS A CA 1
ATOM 843 C C . LYS A 1 106 ? 1.756 3.103 6.638 1.00 87.94 106 LYS A C 1
ATOM 845 O O . LYS A 1 106 ? 1.319 4.190 6.262 1.00 87.94 106 LYS A O 1
ATOM 850 N N . PRO A 1 107 ? 1.081 2.355 7.517 1.00 86.69 107 PRO A N 1
ATOM 851 C CA . PRO A 1 107 ? 0.087 2.930 8.407 1.00 86.69 107 PRO A CA 1
ATOM 852 C C . PRO A 1 107 ? 0.751 3.728 9.534 1.00 86.69 107 PRO A C 1
ATOM 854 O O . PRO A 1 107 ? 1.975 3.740 9.674 1.00 86.69 107 PRO A O 1
ATOM 857 N N . HIS A 1 108 ? -0.055 4.360 10.387 1.00 81.69 108 HIS A N 1
ATOM 858 C CA . HIS A 1 108 ? 0.451 5.135 11.529 1.00 81.69 108 HIS A CA 1
ATOM 859 C C . HIS A 1 108 ? 1.347 4.306 12.485 1.00 81.69 108 HIS A C 1
ATOM 861 O O . HIS A 1 108 ? 2.168 4.856 13.218 1.00 81.69 108 HIS A O 1
ATOM 867 N N . PHE A 1 109 ? 1.243 2.968 12.442 1.00 77.44 109 PHE A N 1
ATOM 868 C CA . PHE A 1 109 ? 1.955 2.041 13.327 1.00 77.44 109 PHE A CA 1
ATOM 869 C C . PHE A 1 109 ? 2.802 1.015 12.562 1.00 77.44 109 PHE A C 1
ATOM 871 O O . PHE A 1 109 ? 2.416 -0.143 12.387 1.00 77.44 109 PHE A O 1
ATOM 878 N N . GLY A 1 110 ? 4.005 1.439 12.167 1.00 81.88 110 GLY A N 1
ATOM 879 C CA . GLY A 1 110 ? 4.999 0.573 11.526 1.00 81.88 110 GLY A CA 1
ATOM 880 C C . GLY A 1 110 ? 4.604 0.132 10.116 1.00 81.88 110 GLY A C 1
ATOM 881 O O . GLY A 1 110 ? 3.488 0.351 9.672 1.00 81.88 110 GLY A O 1
ATOM 882 N N . TYR A 1 111 ? 5.536 -0.475 9.384 1.00 85.62 111 TYR A N 1
ATOM 883 C CA . TYR A 1 111 ? 5.251 -0.975 8.038 1.00 85.62 111 TYR A CA 1
ATOM 884 C C . TYR A 1 111 ? 4.483 -2.294 8.091 1.00 85.62 111 TYR A C 1
ATOM 886 O O . TYR A 1 111 ? 4.811 -3.184 8.883 1.00 85.62 111 TYR A O 1
ATOM 894 N N . LYS A 1 112 ? 3.491 -2.427 7.214 1.00 86.12 112 LYS A N 1
ATOM 895 C CA . LYS A 1 112 ? 2.556 -3.552 7.154 1.00 86.12 112 LYS A CA 1
ATOM 896 C C . LYS A 1 112 ? 2.360 -4.034 5.723 1.00 86.12 112 LYS A C 1
ATOM 898 O O . LYS A 1 112 ? 2.776 -3.371 4.762 1.00 86.12 112 LYS A O 1
ATOM 903 N N . ARG A 1 113 ? 1.765 -5.218 5.593 1.00 87.56 113 ARG A N 1
ATOM 904 C CA . ARG A 1 113 ? 1.326 -5.727 4.293 1.00 87.56 113 ARG A CA 1
ATOM 905 C C . ARG A 1 113 ? 0.139 -4.908 3.791 1.00 87.56 113 ARG A C 1
ATOM 907 O O . ARG A 1 113 ? -0.612 -4.376 4.607 1.00 87.56 113 ARG A O 1
ATOM 914 N N . PRO A 1 114 ? -0.075 -4.823 2.472 1.00 88.56 114 PRO A N 1
ATOM 915 C CA . PRO A 1 114 ? -1.232 -4.127 1.919 1.00 88.56 114 PRO A CA 1
ATOM 916 C C . PRO A 1 114 ? -2.579 -4.578 2.511 1.00 88.56 114 PRO A C 1
ATOM 918 O O . PRO A 1 114 ? -3.368 -3.730 2.918 1.00 88.56 114 PRO A O 1
ATOM 921 N N . ASN A 1 115 ? -2.794 -5.888 2.669 1.00 86.38 115 ASN A N 1
ATOM 922 C CA . ASN A 1 115 ? -4.027 -6.466 3.225 1.00 86.38 115 ASN A CA 1
ATOM 923 C C . ASN A 1 115 ? -4.223 -6.263 4.739 1.00 86.38 115 ASN A C 1
ATOM 925 O O . ASN A 1 115 ? -5.285 -6.566 5.276 1.00 86.38 115 ASN A O 1
ATOM 929 N N . GLU A 1 116 ? -3.220 -5.726 5.431 1.00 84.81 116 GLU A N 1
ATOM 930 C CA . GLU A 1 116 ? -3.288 -5.344 6.845 1.00 84.81 116 GLU A CA 1
ATOM 931 C C . GLU A 1 116 ? -3.546 -3.833 7.012 1.00 84.81 116 GLU A C 1
ATOM 933 O O . GLU A 1 116 ? -3.660 -3.348 8.138 1.00 84.81 116 GLU A O 1
ATOM 938 N N . CYS A 1 117 ? -3.629 -3.081 5.908 1.00 87.88 117 CYS A N 1
ATOM 939 C CA . CYS A 1 117 ? -3.794 -1.631 5.895 1.00 87.88 117 CYS A CA 1
ATOM 940 C C . CYS A 1 117 ? -5.217 -1.211 5.516 1.00 87.88 117 CYS A C 1
ATOM 942 O O . CYS A 1 117 ? -5.876 -1.810 4.663 1.00 87.88 117 CYS A O 1
ATOM 944 N N . LEU A 1 118 ? -5.659 -0.102 6.105 1.00 87.19 118 LEU A N 1
ATOM 945 C CA . LEU A 1 118 ? -6.947 0.526 5.826 1.00 87.19 118 LEU A CA 1
ATOM 946 C C . LEU A 1 118 ? -6.735 1.858 5.103 1.00 87.19 118 LEU A C 1
ATOM 948 O O . LEU A 1 118 ? -5.953 2.698 5.547 1.00 87.19 118 LEU A O 1
ATOM 952 N N . LEU A 1 119 ? -7.474 2.098 4.023 1.00 87.56 119 LEU A N 1
ATOM 953 C CA . LEU A 1 119 ? -7.590 3.447 3.471 1.00 87.56 119 LEU A CA 1
ATOM 954 C C . LEU A 1 119 ? -8.701 4.194 4.224 1.00 87.56 119 LEU A C 1
ATOM 956 O O . LEU A 1 119 ? -9.845 3.729 4.272 1.00 87.56 119 LEU A O 1
ATOM 960 N N . PHE A 1 120 ? -8.338 5.313 4.851 1.00 83.81 120 PHE A N 1
ATOM 961 C CA . PHE A 1 120 ? -9.268 6.166 5.588 1.00 83.81 120 PHE A CA 1
ATOM 962 C C . PHE A 1 120 ? -10.102 7.006 4.608 1.00 83.81 120 PHE A C 1
ATOM 964 O O . PHE A 1 120 ? -9.587 7.444 3.585 1.00 83.81 120 PHE A O 1
ATOM 971 N N . TYR A 1 121 ? -11.382 7.226 4.918 1.00 78.56 121 TYR A N 1
ATOM 972 C CA . TYR A 1 121 ? -12.266 8.115 4.152 1.00 78.56 121 TYR A CA 1
ATOM 973 C C . TYR A 1 121 ? -13.060 9.004 5.101 1.00 78.56 121 TYR A C 1
ATOM 975 O O . TYR A 1 121 ? -13.313 8.616 6.238 1.00 78.56 121 TYR A O 1
ATOM 983 N N . SER A 1 122 ? -13.556 10.136 4.609 1.00 76.50 122 SER A N 1
ATOM 984 C CA . SER A 1 122 ? -14.389 11.062 5.393 1.00 76.50 122 SER A CA 1
ATOM 985 C C . SER A 1 122 ? -15.636 10.416 6.015 1.00 76.50 122 SER A C 1
ATOM 987 O O . SER A 1 122 ? -16.071 10.814 7.088 1.00 76.50 122 SER A O 1
ATOM 989 N N . ALA A 1 123 ? -16.186 9.362 5.400 1.00 75.06 123 ALA A N 1
ATOM 990 C CA . ALA A 1 123 ? -17.303 8.595 5.963 1.00 75.06 123 ALA A CA 1
ATOM 991 C C . ALA A 1 123 ? -16.977 7.920 7.313 1.00 75.06 123 ALA A C 1
ATOM 993 O O . ALA A 1 123 ? -17.885 7.522 8.039 1.00 75.06 123 ALA A O 1
ATOM 994 N N . TRP A 1 124 ? -15.694 7.775 7.649 1.00 73.50 124 TRP A N 1
ATOM 995 C CA . TRP A 1 124 ? -15.253 7.204 8.915 1.00 73.50 124 TRP A CA 1
ATOM 996 C C . TRP A 1 124 ? -15.138 8.226 10.032 1.00 73.50 124 TRP A C 1
ATOM 998 O O . TRP A 1 124 ? -15.152 7.805 11.183 1.00 73.50 124 TRP A O 1
ATOM 1008 N N . ASP A 1 125 ? -15.057 9.527 9.736 1.00 78.06 125 ASP A N 1
ATOM 1009 C CA . ASP A 1 125 ? -14.817 10.566 10.748 1.00 78.06 125 ASP A CA 1
ATOM 1010 C C . ASP A 1 125 ? -15.881 10.567 11.859 1.00 78.06 125 ASP A C 1
ATOM 1012 O O . ASP A 1 125 ? -15.602 10.937 13.000 1.00 78.06 125 ASP A O 1
ATOM 1016 N N . SER A 1 126 ? -17.099 10.105 11.558 1.00 77.12 126 SER A N 1
ATOM 1017 C CA . SER A 1 126 ? -18.179 9.955 12.538 1.00 77.12 126 SER A CA 1
ATOM 1018 C C . SER A 1 126 ? -18.005 8.773 13.499 1.00 77.12 126 SER A C 1
ATOM 1020 O O . SER A 1 126 ? -18.693 8.724 14.519 1.00 77.12 126 SER A O 1
ATOM 1022 N N . PHE A 1 127 ? -17.108 7.829 13.203 1.00 73.81 127 PHE A N 1
ATOM 1023 C CA . PHE A 1 127 ? -16.961 6.571 13.943 1.00 73.81 127 PHE A CA 1
ATOM 1024 C C . PHE A 1 127 ? -15.544 6.326 14.465 1.00 73.81 127 PHE A C 1
ATOM 1026 O O . PHE A 1 127 ? -15.372 5.874 15.597 1.00 73.81 127 PHE A O 1
ATOM 1033 N N . LEU A 1 128 ? -14.530 6.611 13.650 1.00 78.62 128 LEU A N 1
ATOM 1034 C CA . LEU A 1 128 ? -13.131 6.294 13.907 1.00 78.62 128 LEU A CA 1
ATOM 1035 C C . LEU A 1 128 ? -12.238 7.470 13.523 1.00 78.62 128 LEU A C 1
ATOM 1037 O O . LEU A 1 128 ? -12.493 8.189 12.561 1.00 78.62 128 LEU A O 1
ATOM 1041 N N . LYS A 1 129 ? -11.155 7.648 14.274 1.00 81.19 129 LYS A N 1
ATOM 1042 C CA . LYS A 1 129 ? -10.071 8.566 13.928 1.00 81.19 129 LYS A CA 1
ATOM 1043 C C . LYS A 1 129 ? -8.988 7.828 13.151 1.00 81.19 129 LYS A C 1
ATOM 1045 O O . LYS A 1 129 ? -8.835 6.611 13.244 1.00 81.19 129 LYS A O 1
ATOM 1050 N N . ARG A 1 130 ? -8.182 8.593 12.419 1.00 78.81 130 ARG A N 1
ATOM 1051 C CA . ARG A 1 130 ? -7.081 8.078 11.588 1.00 78.81 130 ARG A CA 1
ATOM 1052 C C . ARG A 1 130 ? -6.021 7.313 12.380 1.00 78.81 130 ARG A C 1
ATOM 1054 O O . ARG A 1 130 ? -5.372 6.434 11.834 1.00 78.81 130 ARG A O 1
ATOM 1061 N N . ASP A 1 131 ? -5.844 7.628 13.656 1.00 77.38 131 ASP A N 1
ATOM 1062 C CA . ASP A 1 131 ? -4.895 6.963 14.548 1.00 77.38 131 ASP A CA 1
ATOM 1063 C C . ASP A 1 131 ? -5.504 5.771 15.303 1.00 77.38 131 ASP A C 1
ATOM 1065 O O . ASP A 1 131 ? -4.806 5.112 16.076 1.00 77.38 131 ASP A O 1
ATOM 1069 N N . ASP A 1 132 ? -6.794 5.483 15.100 1.00 76.56 132 ASP A N 1
ATOM 1070 C CA . ASP A 1 132 ? -7.455 4.390 15.806 1.00 76.56 132 ASP A CA 1
ATOM 1071 C C . ASP A 1 132 ? -7.056 3.033 15.243 1.00 76.56 132 ASP A C 1
ATOM 1073 O O . ASP A 1 132 ? -6.954 2.095 16.014 1.00 76.56 132 ASP A O 1
ATOM 1077 N N . GLY A 1 133 ? -6.778 2.918 13.944 1.00 78.06 133 GLY A N 1
ATOM 1078 C CA . GLY A 1 133 ? -6.487 1.648 13.272 1.00 78.06 133 GLY A CA 1
ATOM 1079 C C . GLY A 1 133 ? -5.194 1.651 12.460 1.00 78.06 133 GLY A C 1
ATOM 1080 O O . GLY A 1 133 ? -4.475 2.652 12.433 1.00 78.06 133 GLY A O 1
ATOM 1081 N N . PRO A 1 134 ? -4.909 0.555 11.732 1.00 84.62 134 PRO A N 1
ATOM 1082 C CA . PRO A 1 134 ? -3.824 0.489 10.757 1.00 84.62 134 PRO A CA 1
ATOM 1083 C C . PRO A 1 134 ? -4.183 1.274 9.481 1.00 84.62 134 PRO A C 1
ATOM 1085 O O . PRO A 1 134 ? -4.078 0.770 8.363 1.00 84.62 134 PRO A O 1
ATOM 1088 N N . PHE A 1 135 ? -4.646 2.515 9.640 1.00 88.25 135 PHE A N 1
ATOM 1089 C CA . PHE A 1 135 ? -4.926 3.406 8.527 1.00 88.25 135 PHE A CA 1
ATOM 1090 C C . PHE A 1 135 ? -3.623 3.907 7.919 1.00 88.25 135 PHE A C 1
ATOM 1092 O O . PHE A 1 135 ? -2.681 4.234 8.648 1.00 88.25 135 PHE A O 1
ATOM 1099 N N . ILE A 1 136 ? -3.582 3.956 6.586 1.00 90.12 136 ILE A N 1
ATOM 1100 C CA . ILE A 1 136 ? -2.454 4.490 5.823 1.00 90.12 136 ILE A CA 1
ATOM 1101 C C . ILE A 1 136 ? -2.136 5.900 6.323 1.00 90.12 136 ILE A C 1
ATOM 1103 O O . ILE A 1 136 ? -3.025 6.740 6.463 1.00 90.12 136 ILE A O 1
ATOM 1107 N N . ASP A 1 137 ? -0.859 6.140 6.606 1.00 89.12 137 ASP A N 1
ATOM 1108 C CA . ASP A 1 137 ? -0.407 7.377 7.221 1.00 89.12 137 ASP A CA 1
ATOM 1109 C C . ASP A 1 137 ? -0.430 8.531 6.212 1.00 89.12 137 ASP A C 1
ATOM 1111 O O . ASP A 1 137 ? 0.507 8.742 5.438 1.00 89.12 137 ASP A O 1
ATOM 1115 N N . GLU A 1 138 ? -1.514 9.301 6.225 1.00 86.44 138 GLU A N 1
ATOM 1116 C CA . GLU A 1 138 ? -1.653 10.484 5.378 1.00 86.44 138 GLU A CA 1
ATOM 1117 C C . GLU A 1 138 ? -0.661 11.597 5.759 1.00 86.44 138 GLU A C 1
ATOM 1119 O O . GLU A 1 138 ? -0.354 12.436 4.922 1.00 86.44 138 GLU A O 1
ATOM 1124 N N . GLN A 1 139 ? -0.091 11.612 6.971 1.00 87.31 139 GLN A N 1
ATOM 1125 C CA . GLN A 1 139 ? 0.983 12.567 7.288 1.00 87.31 139 GLN A CA 1
ATOM 1126 C C . GLN A 1 139 ? 2.277 12.207 6.553 1.00 87.31 139 GLN A C 1
ATOM 1128 O O . GLN A 1 139 ? 3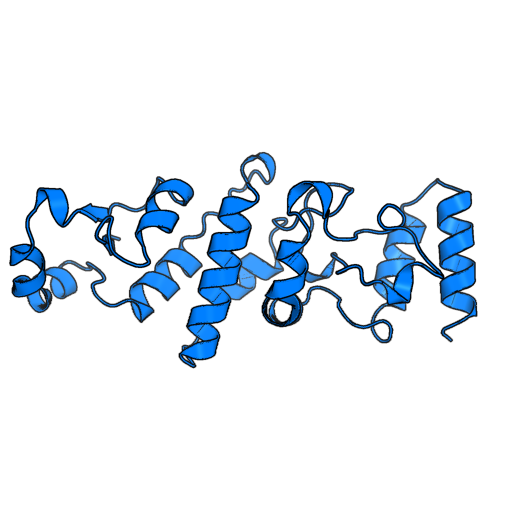.063 13.089 6.208 1.00 87.31 139 GLN A O 1
ATOM 1133 N N . PHE A 1 140 ? 2.489 10.917 6.287 1.00 87.50 140 PHE A N 1
ATOM 1134 C CA . PHE A 1 140 ? 3.650 10.423 5.555 1.00 87.50 140 PHE A CA 1
ATOM 1135 C C . PHE A 1 140 ? 3.462 10.485 4.037 1.00 87.50 140 PHE A C 1
ATOM 1137 O O . PHE A 1 140 ? 4.369 10.911 3.321 1.00 87.50 140 PHE A O 1
ATOM 1144 N N . TYR A 1 141 ? 2.302 10.064 3.531 1.00 88.56 141 TYR A N 1
ATOM 1145 C CA . TYR A 1 141 ? 2.038 10.035 2.091 1.00 88.56 141 TYR A CA 1
ATOM 1146 C C . TYR A 1 141 ? 1.412 11.335 1.565 1.00 88.56 141 TYR A C 1
ATOM 1148 O O . TYR A 1 141 ? 1.612 11.677 0.400 1.00 88.56 141 TYR A O 1
ATOM 1156 N N . GLY A 1 142 ? 0.693 12.087 2.395 1.00 88.38 142 GLY A N 1
ATOM 1157 C CA . GLY A 1 142 ? -0.165 13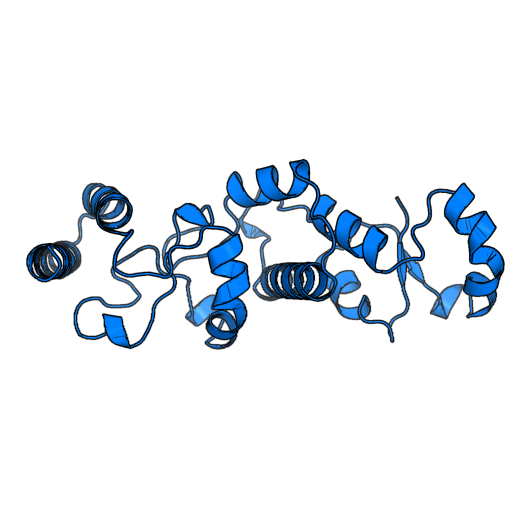.194 1.972 1.00 88.38 142 GLY A CA 1
ATOM 1158 C C . GLY A 1 142 ? -1.503 12.719 1.397 1.00 88.38 142 GLY A C 1
ATOM 1159 O O . GLY A 1 142 ? -1.673 11.547 1.057 1.00 88.38 142 GLY A O 1
ATOM 1160 N N . SER A 1 143 ? -2.438 13.654 1.210 1.00 86.12 143 SER A N 1
ATOM 1161 C CA . SER A 1 143 ? -3.789 13.387 0.681 1.00 86.12 143 SER A CA 1
ATOM 1162 C C . SER A 1 143 ? -3.804 12.796 -0.732 1.00 86.12 143 SER A C 1
ATOM 1164 O O . SER A 1 143 ? -4.773 12.162 -1.146 1.00 86.12 143 SER A O 1
ATOM 1166 N N . ARG A 1 144 ? -2.699 12.933 -1.480 1.00 88.44 144 ARG A N 1
ATOM 1167 C CA . ARG A 1 144 ? -2.537 12.341 -2.816 1.00 88.44 144 ARG A CA 1
ATOM 1168 C C . ARG A 1 144 ? -2.726 10.820 -2.809 1.00 88.44 144 ARG A C 1
ATOM 1170 O O . ARG A 1 144 ? -3.135 10.274 -3.834 1.00 88.44 144 ARG A O 1
ATOM 1177 N N . ILE A 1 145 ? -2.476 10.132 -1.694 1.00 89.50 145 ILE A N 1
ATOM 1178 C CA . ILE A 1 145 ? -2.616 8.673 -1.610 1.00 89.50 145 ILE A CA 1
ATOM 1179 C C . ILE A 1 145 ? -4.043 8.199 -1.904 1.00 89.50 145 ILE A C 1
ATOM 1181 O O . ILE A 1 145 ? -4.227 7.134 -2.490 1.00 89.50 145 ILE A O 1
ATOM 1185 N N . GLU A 1 146 ? -5.048 9.025 -1.604 1.00 86.69 146 GLU A N 1
ATOM 1186 C CA . GLU A 1 146 ? -6.452 8.723 -1.890 1.00 86.69 146 GLU A CA 1
ATOM 1187 C C . GLU A 1 146 ? -6.736 8.618 -3.396 1.00 86.69 146 GLU A C 1
ATOM 1189 O O . GLU A 1 146 ? -7.611 7.853 -3.808 1.00 86.69 146 GLU A O 1
ATOM 1194 N N . SER A 1 147 ? -5.961 9.318 -4.236 1.00 89.88 147 SER A N 1
ATOM 1195 C CA . SER A 1 147 ? -6.106 9.242 -5.697 1.00 89.88 147 SER A CA 1
ATOM 1196 C C . SER A 1 147 ? -5.744 7.869 -6.282 1.00 89.88 147 SER A C 1
ATOM 1198 O O . SER A 1 147 ? -6.132 7.581 -7.412 1.00 89.88 147 SER A O 1
ATOM 1200 N N . TYR A 1 148 ? -5.063 7.013 -5.508 1.00 89.38 148 TYR A N 1
ATOM 1201 C CA . TYR A 1 148 ? -4.675 5.649 -5.885 1.00 89.38 148 TYR A CA 1
ATOM 1202 C C . TYR A 1 148 ? -5.609 4.573 -5.313 1.00 89.38 148 TYR A C 1
ATOM 1204 O O . TYR A 1 148 ? -5.207 3.430 -5.093 1.00 89.38 148 TYR A O 1
ATOM 1212 N N . LYS A 1 149 ? -6.866 4.924 -5.009 1.00 89.06 149 LYS A N 1
ATOM 1213 C CA . LYS A 1 149 ? -7.849 4.001 -4.421 1.00 89.06 149 LYS A CA 1
ATOM 1214 C C . LYS A 1 149 ? -7.965 2.686 -5.191 1.00 89.06 149 LYS A C 1
ATOM 1216 O O . LYS A 1 149 ? -8.082 1.631 -4.569 1.00 89.06 149 LYS A O 1
ATOM 1221 N N . GLU A 1 150 ? -7.970 2.732 -6.518 1.00 89.25 150 GLU A N 1
ATOM 1222 C CA . GLU A 1 150 ? -8.122 1.532 -7.339 1.00 89.25 150 GLU A CA 1
ATOM 1223 C C . GLU A 1 150 ? -6.896 0.623 -7.268 1.00 89.25 150 GLU A C 1
ATOM 1225 O O . GLU A 1 150 ? -7.042 -0.592 -7.161 1.00 89.25 150 GLU A O 1
ATOM 1230 N N . GLU A 1 151 ? -5.699 1.200 -7.311 1.00 89.06 151 GLU A N 1
ATOM 1231 C CA . GLU A 1 151 ? -4.425 0.490 -7.232 1.00 89.06 151 GLU A CA 1
ATOM 1232 C C . GLU A 1 151 ? -4.219 -0.095 -5.835 1.00 89.06 151 GLU A C 1
ATOM 1234 O O . GLU A 1 151 ? -3.805 -1.242 -5.699 1.00 89.06 151 GLU A O 1
ATOM 1239 N N . LEU A 1 152 ? -4.574 0.656 -4.791 1.00 90.38 152 LEU A N 1
ATOM 1240 C CA . LEU A 1 152 ? -4.550 0.182 -3.410 1.00 90.38 152 LEU A CA 1
ATOM 1241 C C . LEU A 1 152 ? -5.557 -0.957 -3.206 1.00 90.38 152 LEU A C 1
ATOM 1243 O O . LEU A 1 152 ? -5.203 -1.977 -2.624 1.00 90.38 152 LEU A O 1
ATOM 1247 N N . THR A 1 153 ? -6.773 -0.840 -3.747 1.00 89.12 153 THR A N 1
ATOM 1248 C CA . THR A 1 153 ? -7.774 -1.923 -3.692 1.00 89.12 153 THR A CA 1
ATOM 1249 C C . THR A 1 153 ? -7.299 -3.162 -4.456 1.00 89.12 153 THR A C 1
ATOM 1251 O O . THR A 1 153 ? -7.483 -4.280 -3.987 1.00 89.12 153 THR A O 1
ATOM 1254 N N . PHE A 1 154 ? -6.651 -2.979 -5.611 1.00 88.06 154 PHE A N 1
ATOM 1255 C CA . PHE A 1 154 ? -6.023 -4.070 -6.363 1.00 88.06 154 PHE A CA 1
ATOM 1256 C C . PHE A 1 154 ? -4.929 -4.777 -5.552 1.00 88.06 154 PHE A C 1
ATOM 1258 O O . PHE A 1 154 ? -4.771 -5.989 -5.648 1.00 88.06 154 PHE A O 1
ATOM 1265 N N . LEU A 1 155 ? -4.209 -4.027 -4.719 1.00 87.12 155 LEU A N 1
ATOM 1266 C CA . LEU A 1 155 ? -3.228 -4.551 -3.776 1.00 87.12 155 LEU A CA 1
ATOM 1267 C C . LEU A 1 155 ? -3.856 -5.109 -2.489 1.00 87.12 155 LEU A C 1
ATOM 1269 O O . LEU A 1 155 ? -3.130 -5.335 -1.533 1.00 87.12 155 LEU A O 1
ATOM 1273 N N . GLU A 1 156 ? -5.167 -5.344 -2.444 1.00 87.62 156 GLU A N 1
ATOM 1274 C CA . GLU A 1 156 ? -5.896 -5.842 -1.267 1.00 87.62 156 GLU A CA 1
ATOM 1275 C C . GLU A 1 156 ? -5.885 -4.895 -0.057 1.00 87.62 156 GLU A C 1
ATOM 1277 O O . GLU A 1 156 ? -6.280 -5.291 1.040 1.00 87.62 156 GLU A O 1
ATOM 1282 N N . VAL A 1 157 ? -5.508 -3.622 -0.231 1.00 87.81 157 VAL A N 1
ATOM 1283 C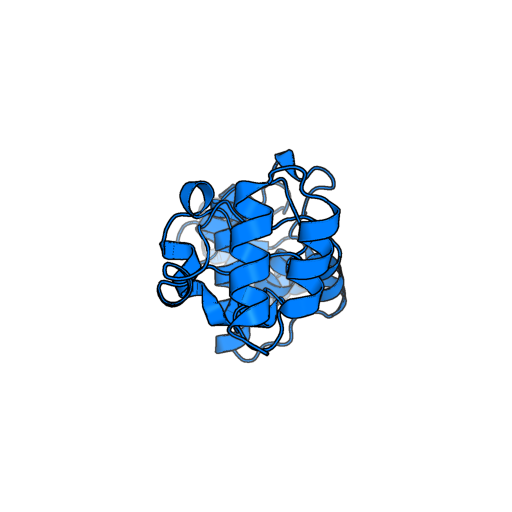 CA . VAL A 1 157 ? -5.746 -2.613 0.806 1.00 87.81 157 VAL A CA 1
ATOM 1284 C C . VAL A 1 157 ? -7.238 -2.507 1.032 1.00 87.81 157 VAL A C 1
ATOM 1286 O O . VAL A 1 157 ? -8.040 -2.395 0.100 1.00 87.81 157 VAL A O 1
ATOM 1289 N N . ILE A 1 158 ? -7.621 -2.502 2.297 1.00 84.94 158 ILE A N 1
ATOM 1290 C CA . ILE A 1 158 ? -9.021 -2.562 2.650 1.00 84.94 158 ILE A CA 1
ATOM 1291 C C . ILE A 1 158 ? -9.607 -1.164 2.467 1.00 84.94 158 ILE A C 1
ATOM 1293 O O . ILE A 1 158 ? -9.254 -0.233 3.202 1.00 84.94 158 ILE A O 1
ATOM 1297 N N . THR A 1 159 ? -10.510 -1.016 1.495 1.00 76.81 159 THR A N 1
ATOM 1298 C CA . THR A 1 159 ? -11.147 0.258 1.107 1.00 76.81 159 THR A CA 1
ATOM 1299 C C . THR A 1 159 ? -12.658 0.322 1.402 1.00 76.81 159 THR A C 1
ATOM 1301 O O . THR A 1 159 ? -13.185 1.420 1.581 1.00 76.81 159 THR A O 1
ATOM 1304 N N . ASP A 1 160 ? -13.348 -0.806 1.608 1.00 68.50 160 ASP A N 1
ATOM 1305 C CA . ASP A 1 160 ? -14.798 -0.860 1.893 1.00 68.50 160 ASP A CA 1
ATOM 1306 C C . ASP A 1 160 ? -15.131 -1.258 3.346 1.00 68.50 160 ASP A C 1
ATOM 1308 O O . ASP A 1 160 ? -14.502 -2.147 3.915 1.00 68.50 160 ASP A O 1
ATOM 1312 N N . ILE A 1 161 ? -16.108 -0.560 3.944 1.00 59.00 161 ILE A N 1
ATOM 1313 C CA . ILE A 1 161 ? -16.665 -0.703 5.304 1.00 59.00 161 ILE A CA 1
ATOM 1314 C C . ILE A 1 161 ? -17.163 -2.139 5.534 1.00 59.00 161 ILE A C 1
ATOM 1316 O O . ILE A 1 161 ? -17.003 -2.669 6.628 1.00 59.00 161 ILE A O 1
ATOM 1320 N N . ASN A 1 162 ? -17.664 -2.798 4.488 1.00 59.28 162 ASN A N 1
ATOM 1321 C CA . ASN A 1 162 ? -18.331 -4.098 4.593 1.00 59.28 162 ASN A CA 1
ATOM 1322 C C . ASN A 1 162 ? -17.388 -5.303 4.812 1.00 59.28 162 ASN A C 1
ATOM 1324 O O . ASN A 1 162 ? -17.820 -6.321 5.341 1.00 59.28 162 ASN A O 1
ATOM 1328 N N . ASN A 1 163 ? -16.095 -5.205 4.472 1.00 56.06 163 ASN A N 1
ATOM 1329 C CA . ASN A 1 163 ? -15.153 -6.343 4.517 1.00 56.06 163 ASN A CA 1
ATOM 1330 C C . ASN A 1 163 ? -14.220 -6.352 5.752 1.00 56.06 163 ASN A C 1
ATOM 1332 O O . ASN A 1 163 ? -13.155 -6.968 5.728 1.00 56.06 163 ASN A O 1
ATOM 1336 N N . ARG A 1 164 ? -14.564 -5.631 6.830 1.00 56.59 164 ARG A N 1
ATOM 1337 C CA . ARG A 1 164 ? -13.565 -5.106 7.789 1.00 56.59 164 ARG A CA 1
ATOM 1338 C C . ARG A 1 164 ? -13.573 -5.638 9.219 1.00 56.59 164 ARG A C 1
ATOM 1340 O O . ARG A 1 164 ? -12.605 -5.378 9.935 1.00 56.59 164 ARG A O 1
ATOM 1347 N N . SER A 1 165 ? -14.593 -6.370 9.660 1.00 59.31 165 SER A N 1
ATOM 1348 C CA . SER A 1 165 ? -14.717 -6.741 11.081 1.00 59.31 165 SER A CA 1
ATOM 1349 C C . SER A 1 165 ? -13.539 -7.580 11.594 1.00 59.31 165 SER A C 1
ATOM 1351 O O . SER A 1 165 ? -13.077 -7.344 12.704 1.00 59.31 165 SER A O 1
ATOM 1353 N N . GLN A 1 166 ? -12.979 -8.480 10.780 1.00 66.56 166 GLN A N 1
ATOM 1354 C CA . GLN A 1 166 ? -11.855 -9.336 11.186 1.00 66.56 166 GLN A CA 1
ATOM 1355 C C . GLN A 1 166 ? -10.535 -8.579 11.361 1.00 66.56 166 GLN A C 1
ATOM 1357 O O . GLN A 1 166 ? -9.836 -8.799 12.347 1.00 66.56 166 GLN A O 1
ATOM 1362 N N . VAL A 1 167 ? -10.188 -7.672 10.444 1.00 68.38 167 VAL A N 1
ATOM 1363 C CA . VAL A 1 167 ? -8.916 -6.932 10.529 1.00 68.38 167 VAL A CA 1
ATOM 1364 C C . VAL A 1 167 ? -8.969 -5.916 11.664 1.00 68.38 167 VAL A C 1
ATOM 1366 O O . VAL A 1 167 ? -8.027 -5.826 12.450 1.00 68.38 167 VAL A O 1
ATOM 1369 N N . ILE A 1 168 ? -10.105 -5.236 11.827 1.00 67.81 168 ILE A N 1
ATOM 1370 C CA . ILE A 1 168 ? -10.346 -4.359 12.975 1.00 67.81 168 ILE A CA 1
ATOM 1371 C C . ILE A 1 168 ? -10.307 -5.151 14.292 1.00 67.81 168 ILE A C 1
ATOM 1373 O O . ILE A 1 168 ? -9.639 -4.717 15.227 1.00 67.81 168 ILE A O 1
ATOM 1377 N N . ALA A 1 169 ? -10.945 -6.324 14.361 1.00 67.31 169 ALA A N 1
ATOM 1378 C CA . ALA A 1 169 ? -10.908 -7.183 15.546 1.00 67.31 169 ALA A CA 1
ATOM 1379 C C . ALA A 1 169 ? -9.485 -7.663 15.874 1.00 67.31 169 ALA A C 1
ATOM 1381 O O . ALA A 1 169 ? -9.046 -7.551 17.013 1.00 67.31 169 ALA A O 1
ATOM 1382 N N . SER A 1 170 ? -8.716 -8.098 14.872 1.00 68.19 170 SER A N 1
ATOM 1383 C CA . SER A 1 170 ? -7.319 -8.503 15.079 1.00 68.19 170 SER A CA 1
ATOM 1384 C C . SER A 1 170 ? -6.438 -7.349 15.569 1.00 68.19 170 SER A C 1
ATOM 1386 O O . SER A 1 170 ? -5.505 -7.547 16.346 1.00 68.19 170 SER A O 1
ATOM 1388 N N . TYR A 1 171 ? -6.750 -6.120 15.146 1.00 69.12 171 TYR A N 1
ATOM 1389 C CA . TYR A 1 171 ? -6.058 -4.936 15.622 1.00 69.12 171 TYR A CA 1
ATOM 1390 C C . TYR A 1 171 ? -6.452 -4.611 17.067 1.00 69.12 171 TYR A C 1
ATOM 1392 O O . TYR A 1 171 ? -5.573 -4.300 17.868 1.00 69.12 171 TYR A O 1
ATOM 1400 N N . LEU A 1 172 ? -7.732 -4.754 17.425 1.00 67.19 172 LEU A N 1
ATOM 1401 C CA . LEU A 1 172 ? -8.236 -4.574 18.789 1.00 67.19 172 LEU A CA 1
ATOM 1402 C C . LEU A 1 172 ? -7.538 -5.473 19.807 1.00 67.19 172 LEU A C 1
ATOM 1404 O O . LEU A 1 172 ? -7.142 -4.972 20.857 1.00 67.19 172 LEU A O 1
ATOM 1408 N N . ASP A 1 173 ? -7.314 -6.744 19.474 1.00 65.94 173 ASP A N 1
ATOM 1409 C CA . ASP A 1 173 ? -6.619 -7.696 20.354 1.00 65.94 173 ASP A CA 1
ATOM 1410 C C . ASP A 1 173 ? -5.177 -7.259 20.683 1.00 65.94 173 ASP A C 1
ATOM 1412 O O . ASP A 1 173 ? -4.597 -7.685 21.681 1.00 65.94 173 ASP A O 1
ATOM 1416 N N . SER A 1 174 ? -4.597 -6.374 19.863 1.00 65.88 174 SER A N 1
ATOM 1417 C CA . SER A 1 174 ? -3.244 -5.830 20.035 1.00 65.88 174 SER A CA 1
ATOM 1418 C C . SER A 1 174 ? -3.191 -4.415 20.632 1.00 65.88 174 SER A C 1
ATOM 1420 O O . SER A 1 174 ? -2.098 -3.900 20.883 1.00 65.88 174 SER A O 1
ATOM 1422 N N . GLN A 1 175 ? -4.338 -3.761 20.859 1.00 65.25 175 GLN A N 1
ATOM 1423 C CA . GLN A 1 175 ? -4.405 -2.403 21.408 1.00 65.25 175 GLN A CA 1
ATOM 1424 C C . GLN A 1 175 ? -4.662 -2.421 22.917 1.00 65.25 175 GLN A C 1
ATOM 1426 O O . GLN A 1 175 ? -5.552 -3.104 23.404 1.00 65.25 175 GLN A O 1
ATOM 1431 N N . SER A 1 176 ? -3.938 -1.586 23.664 1.00 65.75 176 SER A N 1
ATOM 1432 C CA . SER A 1 176 ? -4.163 -1.370 25.103 1.00 65.75 176 SER A CA 1
ATOM 1433 C C . SER A 1 176 ? -4.886 -0.053 25.419 1.00 65.75 176 SER A C 1
ATOM 1435 O O . SER A 1 176 ? -5.189 0.230 26.577 1.00 65.75 176 SER A O 1
ATOM 1437 N N . ASN A 1 177 ? -5.170 0.775 24.405 1.00 76.00 177 ASN A N 1
ATOM 1438 C CA . ASN A 1 177 ? -5.797 2.081 24.599 1.00 76.00 177 ASN A CA 1
ATOM 1439 C C . ASN A 1 177 ? -7.327 1.957 24.683 1.00 76.00 177 ASN A C 1
ATOM 1441 O O . ASN A 1 177 ? -8.007 1.755 23.675 1.00 76.00 177 ASN A O 1
ATOM 1445 N N . PHE A 1 178 ? -7.859 2.151 25.889 1.00 72.38 178 PHE A N 1
ATOM 1446 C CA . PHE A 1 178 ? -9.284 2.035 26.195 1.00 72.38 178 PHE A CA 1
ATOM 1447 C C . PHE A 1 178 ? -10.185 2.946 25.341 1.00 72.38 178 PHE A C 1
ATOM 1449 O O . PHE A 1 178 ? -11.250 2.514 24.902 1.00 72.38 178 PHE A O 1
ATOM 1456 N N . GLU A 1 179 ? -9.766 4.178 25.031 1.00 75.81 179 GLU A N 1
ATOM 1457 C CA . GLU A 1 179 ? -10.577 5.091 24.209 1.00 75.81 179 GLU A CA 1
ATOM 1458 C C . GLU A 1 179 ? -10.664 4.659 22.743 1.00 75.81 179 GLU A C 1
ATOM 1460 O O . GLU A 1 179 ? -11.670 4.917 22.075 1.00 75.81 179 GLU A O 1
ATOM 1465 N N . ARG A 1 180 ? -9.614 4.014 2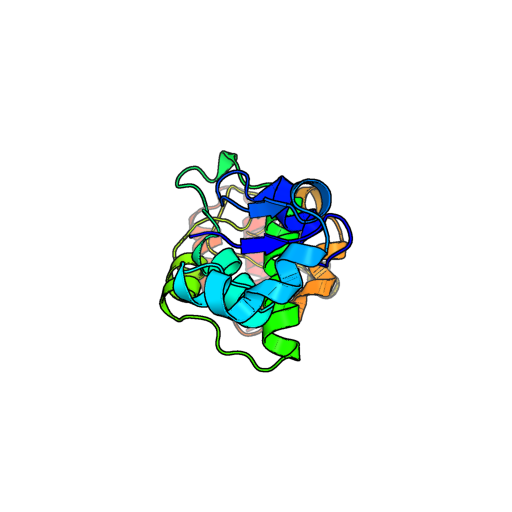2.221 1.00 74.88 180 ARG A N 1
ATOM 1466 C CA . ARG A 1 180 ? -9.622 3.433 20.869 1.00 74.88 180 ARG A CA 1
ATOM 1467 C C . ARG A 1 180 ? -10.507 2.198 20.824 1.00 74.88 180 ARG A C 1
ATOM 1469 O O . ARG A 1 180 ? -11.355 2.089 19.944 1.00 74.88 180 ARG A O 1
ATOM 1476 N N . ILE A 1 181 ? -10.360 1.323 21.820 1.00 73.88 181 ILE A N 1
ATOM 1477 C CA . ILE A 1 181 ? -11.182 0.120 21.979 1.00 73.88 181 ILE A CA 1
ATOM 1478 C C . ILE A 1 181 ? -12.665 0.501 22.018 1.00 73.88 181 ILE A C 1
ATOM 1480 O O . ILE A 1 181 ? -13.454 -0.052 21.259 1.00 73.88 181 ILE A O 1
ATOM 1484 N N . ASN A 1 182 ? -13.046 1.494 22.826 1.00 77.56 182 ASN A N 1
ATOM 1485 C CA . ASN A 1 182 ? -14.442 1.910 22.950 1.00 77.56 182 ASN A CA 1
ATOM 1486 C C . ASN A 1 182 ? -15.026 2.447 21.627 1.00 77.56 182 ASN A C 1
ATOM 1488 O O . ASN A 1 182 ? -16.159 2.126 21.269 1.00 77.56 182 ASN A O 1
ATOM 1492 N N . ARG A 1 183 ? -14.247 3.225 20.861 1.00 80.00 183 ARG A N 1
ATOM 1493 C CA . ARG A 1 183 ? -14.675 3.737 19.546 1.00 80.00 183 ARG A CA 1
ATOM 1494 C C . ARG A 1 183 ? -14.859 2.625 18.519 1.00 80.00 183 ARG A C 1
ATOM 1496 O O . ARG A 1 183 ? -15.870 2.600 17.824 1.00 80.00 183 ARG A O 1
ATOM 1503 N N . PHE A 1 184 ? -13.948 1.660 18.483 1.00 75.94 184 PHE A N 1
ATOM 1504 C CA . PHE A 1 184 ? -14.104 0.478 17.641 1.00 75.94 184 PHE A CA 1
ATOM 1505 C C . PHE A 1 184 ? -15.277 -0.410 18.047 1.00 75.94 184 PHE A C 1
ATOM 1507 O O . PHE A 1 184 ? -15.992 -0.879 17.171 1.00 75.94 184 PHE A O 1
ATOM 1514 N N . TYR A 1 185 ? -15.504 -0.637 19.343 1.00 75.38 185 TYR A N 1
ATOM 1515 C CA . TYR A 1 185 ? -16.666 -1.403 19.804 1.00 75.38 185 TYR A CA 1
ATOM 1516 C C . TYR A 1 185 ? -17.973 -0.733 19.387 1.00 75.38 185 TYR A C 1
ATOM 1518 O O . TYR A 1 185 ? -18.878 -1.412 18.907 1.00 75.38 185 TYR A O 1
ATOM 1526 N N . LYS A 1 186 ? -18.054 0.598 19.506 1.00 79.12 186 LYS A N 1
ATOM 1527 C CA . LYS A 1 186 ? -19.201 1.369 19.024 1.00 79.12 186 LYS A CA 1
ATOM 1528 C C . LYS A 1 186 ? -19.392 1.211 17.512 1.00 79.12 186 LYS A C 1
ATOM 1530 O O . LYS A 1 186 ? -20.491 0.905 17.072 1.00 79.12 186 LYS A O 1
ATOM 1535 N N . TYR A 1 187 ? -18.313 1.316 16.737 1.00 75.38 187 TYR A N 1
ATOM 1536 C CA . TYR A 1 187 ? -18.346 1.067 15.294 1.00 75.38 187 TYR A CA 1
ATOM 1537 C C . TYR A 1 187 ? -18.828 -0.356 14.952 1.00 75.38 187 TYR A C 1
ATOM 1539 O O . TYR A 1 187 ? -19.732 -0.522 14.144 1.00 75.38 187 TYR A O 1
ATOM 1547 N N . LEU A 1 188 ? -18.285 -1.395 15.591 1.00 74.75 188 LEU A N 1
ATOM 1548 C CA . LEU A 1 188 ? -18.697 -2.782 15.337 1.00 74.75 188 LEU A CA 1
ATOM 1549 C C . LEU A 1 188 ? -20.156 -3.052 15.737 1.00 74.75 188 LEU A C 1
ATOM 1551 O O . LEU A 1 188 ? -20.803 -3.906 15.137 1.00 74.75 188 LEU A O 1
ATOM 1555 N N . TYR A 1 189 ? -20.670 -2.344 16.743 1.00 75.94 189 TYR A N 1
ATOM 1556 C CA . TYR A 1 189 ? -22.071 -2.423 17.149 1.00 75.94 189 TYR A CA 1
ATOM 1557 C C . TYR A 1 189 ? -23.008 -1.754 16.132 1.00 75.94 189 TYR A C 1
ATOM 1559 O O . TYR A 1 189 ? -24.062 -2.309 15.823 1.00 75.94 189 TYR A O 1
ATOM 1567 N N . ASP A 1 190 ? -22.612 -0.598 15.592 1.00 71.62 190 ASP A N 1
ATOM 1568 C CA . ASP A 1 190 ? -23.428 0.199 14.668 1.00 71.62 190 ASP A CA 1
ATOM 1569 C C . ASP A 1 190 ? -23.500 -0.401 13.241 1.00 71.62 190 ASP A C 1
ATOM 1571 O O . ASP A 1 190 ? -24.440 -0.103 12.506 1.00 71.62 190 ASP A O 1
ATOM 1575 N N . PHE A 1 191 ? -22.548 -1.261 12.848 1.00 65.12 191 PHE A N 1
ATOM 1576 C CA . PHE A 1 191 ? -22.406 -1.810 11.482 1.00 65.12 191 PHE A CA 1
ATOM 1577 C C . PHE A 1 191 ? -22.565 -3.344 11.384 1.00 65.12 191 PHE A C 1
ATOM 1579 O O . PHE A 1 191 ? -21.895 -3.991 10.577 1.00 65.12 191 PHE A O 1
ATOM 1586 N N . LYS A 1 192 ? -23.424 -3.934 12.221 1.00 55.62 192 LYS A N 1
ATOM 1587 C CA . LYS A 1 192 ? -23.712 -5.378 12.229 1.00 55.62 192 LYS A CA 1
ATOM 1588 C C . LYS A 1 192 ? -24.614 -5.837 11.080 1.00 55.62 192 LYS A C 1
ATOM 1590 O O . LYS A 1 192 ? -25.577 -5.108 10.759 1.00 55.62 192 LYS A O 1
#

Sequence (192 aa):
MIVCATSETEWGCLLWVFGTFPVLDANFYGRSIFSMEKELKKMGVTTQFEDGAKFVAAGLYLHECSSSITPASVYALLDSLKRLKERKLEIPAKFLDKLFQKNWLKPHFGYKRPNECLLFYSAWDSFLKRDDGPFIDEQFYGSRIESYKEELTFLEVITDINNRSQVIASYLDSQSNFERINRFYKYLYDFK